Protein AF-0000000073199354 (afdb_homodimer)

Foldseek 3Di:
DCQLVVQLVCLCPVQVNDCVLSVLSSQASCVCQQLDQPPDDDPAGVCCVPVVDHDDPVLDARAQFWKWAADDPVRDDPPDDRTAIWGFRHADPVVRFTWTARPVVGDIDTDNGIDTDRVHHDDCVVPCVVVVVVVVVD/DCQLVVQLVCLCPVQVNDCVLSVLSSQASCVCQQLDPPPDDDPAGVCCVPVVDHDDPVLDARAQFWKWAADDPVRDDPPDDRTAIWGFRHADPVVRFTWTARPVVGDIDTDNGIDTDRVHHDDCVVPCVVVVVVVVVD

InterPro domains:
  IPR012337 Ribonuclease H-like superfamily [SSF53098] (1-55)
  IPR036397 Ribonuclease H superfamily [G3DSA:3.30.420.10] (1-96)
  IPR039537 Retrotransposon Ty1/copia-like [PTHR42648] (1-105)
  IPR057670 Retroviral polymerase, SH3-like domain [PF25597] (65-127)

pLDDT: mean 79.62, std 18.55, range [29.33, 97.88]

Radius of gyration: 20.0 Å; Cα contacts (8 Å, |Δi|>4): 447; chains: 2; bounding box: 46×58×52 Å

Nearest PDB structures (foldseek):
  5np2-assembly2_B  TM=5.442E-01  e=2.361E-01  Homo sapiens
  7w30-assembly2_B  TM=7.035E-01  e=9.399E-01  Homo sapiens
  1x6g-assembly1_A  TM=5.791E-01  e=7.311E-01  Homo sapiens
  2i0n-assembly1_A  TM=4.294E-01  e=2.410E+00  Dictyostelium discoideum
  5np2-assembly2_B  TM=5.441E-01  e=2.394E-01  Homo sapiens

Structure (mmCIF, N/CA/C/O backbone):
data_AF-0000000073199354-model_v1
#
loop_
_entity.id
_entity.type
_entity.pdbx_description
1 polymer 'Retrovirus-related Pol polyprotein from transposon TNT 1-94'
#
loop_
_atom_site.group_PDB
_atom_site.id
_atom_site.type_symbol
_atom_site.label_atom_id
_atom_site.label_alt_id
_atom_site.label_comp_id
_atom_site.label_asym_id
_atom_site.label_entity_id
_atom_site.label_seq_id
_atom_site.pdbx_PDB_ins_code
_atom_site.Cartn_x
_atom_site.Cartn_y
_atom_site.Cartn_z
_atom_site.occupancy
_atom_site.B_iso_or_equiv
_atom_site.auth_seq_id
_atom_site.auth_comp_id
_atom_site.auth_asym_id
_atom_site.auth_atom_id
_atom_site.pdbx_PDB_model_num
ATOM 1 N N . ASN A 1 1 ? 7.176 -9.398 16.703 1 52 1 ASN A N 1
ATOM 2 C CA . ASN A 1 1 ? 5.754 -9.508 16.391 1 52 1 ASN A CA 1
ATOM 3 C C . ASN A 1 1 ? 5.035 -8.172 16.594 1 52 1 ASN A C 1
ATOM 5 O O . ASN A 1 1 ? 4.168 -7.805 15.805 1 52 1 ASN A O 1
ATOM 9 N N . GLN A 1 2 ? 5.734 -7.367 17.469 1 69.38 2 GLN A N 1
ATOM 10 C CA . GLN A 1 2 ? 5.137 -6.137 17.984 1 69.38 2 GLN A CA 1
ATOM 11 C C . GLN A 1 2 ? 5.715 -4.914 17.281 1 69.38 2 GLN A C 1
ATOM 13 O O . GLN A 1 2 ? 5.203 -3.803 17.438 1 69.38 2 GLN A O 1
ATOM 18 N N . THR A 1 3 ? 6.488 -5.254 16.266 1 80.81 3 THR A N 1
ATOM 19 C CA . THR A 1 3 ? 7.285 -4.137 15.758 1 80.81 3 THR A CA 1
ATOM 20 C C . THR A 1 3 ? 6.434 -3.211 14.898 1 80.81 3 THR A C 1
ATOM 22 O O . THR A 1 3 ? 6.43 -1.995 15.102 1 80.81 3 THR A O 1
ATOM 25 N N . ILE A 1 4 ? 5.578 -3.793 14.078 1 84.38 4 ILE A N 1
ATOM 26 C CA . ILE A 1 4 ? 4.793 -2.963 13.172 1 84.38 4 ILE A CA 1
ATOM 27 C C . ILE A 1 4 ? 3.736 -2.193 13.961 1 84.38 4 ILE A C 1
ATOM 29 O O . ILE A 1 4 ? 3.564 -0.988 13.766 1 84.38 4 ILE A O 1
ATOM 33 N N . ILE A 1 5 ? 3.133 -2.822 14.883 1 83.38 5 ILE A N 1
ATOM 34 C CA . ILE A 1 5 ? 2.059 -2.205 15.656 1 83.38 5 ILE A CA 1
ATOM 35 C C . ILE A 1 5 ? 2.613 -1.051 16.484 1 83.38 5 ILE A C 1
ATOM 37 O O . ILE A 1 5 ? 2.008 0.02 16.562 1 83.38 5 ILE A O 1
ATOM 41 N N . ASN A 1 6 ? 3.77 -1.295 17.062 1 87.88 6 ASN A N 1
ATOM 42 C CA . ASN A 1 6 ? 4.406 -0.239 17.844 1 87.88 6 ASN A CA 1
ATOM 43 C C . ASN A 1 6 ? 4.777 0.957 16.969 1 87.88 6 ASN A C 1
ATOM 45 O O . ASN A 1 6 ? 4.598 2.105 17.375 1 87.88 6 ASN A O 1
ATOM 49 N N . MET A 1 7 ? 5.242 0.628 15.859 1 90.25 7 MET A N 1
ATOM 50 C CA . MET A 1 7 ? 5.605 1.7 14.938 1 90.25 7 MET A CA 1
ATOM 51 C C . MET A 1 7 ? 4.371 2.486 14.508 1 90.25 7 MET A C 1
ATOM 53 O O . MET A 1 7 ? 4.402 3.717 14.453 1 90.25 7 MET A O 1
ATOM 57 N N . VAL A 1 8 ? 3.359 1.744 14.25 1 92.5 8 VAL A N 1
ATOM 58 C CA . VAL A 1 8 ? 2.111 2.363 13.812 1 92.5 8 VAL A CA 1
ATOM 59 C C . VAL A 1 8 ? 1.594 3.303 14.898 1 92.5 8 VAL A C 1
ATOM 61 O O . VAL A 1 8 ? 1.237 4.449 14.617 1 92.5 8 VAL A O 1
ATOM 64 N N . ARG A 1 9 ? 1.547 2.871 16.078 1 91.5 9 ARG A N 1
ATOM 65 C CA . ARG A 1 9 ? 1.091 3.695 17.188 1 91.5 9 ARG A CA 1
ATOM 66 C C . ARG A 1 9 ? 1.958 4.941 17.344 1 91.5 9 ARG A C 1
ATOM 68 O O . ARG A 1 9 ? 1.441 6.043 17.547 1 91.5 9 ARG A O 1
ATOM 75 N N . SER A 1 10 ? 3.215 4.762 17.203 1 93.81 10 SER A N 1
ATOM 76 C CA . SER A 1 10 ? 4.16 5.859 17.359 1 93.81 10 SER A CA 1
ATOM 77 C C . SER A 1 10 ? 3.971 6.906 16.266 1 93.81 10 SER A C 1
ATOM 79 O O . SER A 1 10 ? 3.922 8.102 16.547 1 93.81 10 SER A O 1
ATOM 81 N N . VAL A 1 11 ? 3.801 6.441 15.07 1 93.5 11 VAL A N 1
ATOM 82 C CA . VAL A 1 11 ? 3.768 7.379 13.953 1 93.5 11 VAL A CA 1
ATOM 83 C C . VAL A 1 11 ? 2.443 8.141 13.961 1 93.5 11 VAL A C 1
ATOM 85 O O . VAL A 1 11 ? 2.404 9.328 13.633 1 93.5 11 VAL A O 1
ATOM 88 N N . LEU A 1 12 ? 1.362 7.43 14.328 1 93.94 12 LEU A N 1
ATOM 89 C CA . LEU A 1 12 ? 0.08 8.117 14.445 1 93.94 12 LEU A CA 1
ATOM 90 C C . LEU A 1 12 ? 0.127 9.18 15.539 1 93.94 12 LEU A C 1
ATOM 92 O O . LEU A 1 12 ? -0.38 10.289 15.367 1 93.94 12 LEU A O 1
ATOM 96 N N . GLY A 1 13 ? 0.723 8.867 16.609 1 94.44 13 GLY A N 1
ATOM 97 C CA . GLY A 1 13 ? 0.737 9.719 17.781 1 94.44 13 GLY A CA 1
ATOM 98 C C . GLY A 1 13 ? 1.655 10.914 17.641 1 94.44 13 GLY A C 1
ATOM 99 O O . GLY A 1 13 ? 1.391 11.977 18.219 1 94.44 13 GLY A O 1
ATOM 100 N N . LYS A 1 14 ? 2.711 10.805 16.922 1 94.38 14 LYS A N 1
ATOM 101 C CA . LYS A 1 14 ? 3.752 11.828 16.844 1 94.38 14 LYS A CA 1
ATOM 102 C C . LYS A 1 14 ? 3.189 13.148 16.328 1 94.38 14 LYS A C 1
ATOM 104 O O . LYS A 1 14 ? 3.529 14.219 16.844 1 94.38 14 LYS A O 1
ATOM 109 N N . LYS A 1 15 ? 2.369 13.094 15.336 1 94.81 15 LYS A N 1
ATOM 110 C CA . LYS A 1 15 ? 1.8 14.305 14.758 1 94.81 15 LYS A CA 1
ATOM 111 C C . LYS A 1 15 ? 0.291 14.367 14.977 1 94.81 15 LYS A C 1
ATOM 113 O O . LYS A 1 15 ? -0.407 15.148 14.328 1 94.81 15 LYS A O 1
ATOM 118 N N . GLY A 1 16 ? -0.178 13.461 15.828 1 94.12 16 GLY A N 1
ATOM 119 C CA . GLY A 1 16 ? -1.579 13.484 16.219 1 94.12 16 GLY A CA 1
ATOM 120 C C . GLY A 1 16 ? -2.516 13.055 15.102 1 94.12 16 GLY A C 1
ATOM 121 O O . GLY A 1 16 ? -3.652 13.523 15.023 1 94.12 16 GLY A O 1
ATOM 122 N N . VAL A 1 17 ? -2.076 12.273 14.266 1 93.62 17 VAL A N 1
ATOM 123 C CA . VAL A 1 17 ? -2.912 11.781 13.172 1 93.62 17 VAL A CA 1
ATOM 124 C C . VAL A 1 17 ? -4.016 10.891 13.727 1 93.62 17 VAL A C 1
ATOM 126 O O . VAL A 1 17 ? -3.758 10.016 14.562 1 93.62 17 VAL A O 1
ATOM 129 N N . PRO A 1 18 ? -5.227 11.094 13.234 1 90.44 18 PRO A N 1
ATOM 130 C CA . PRO A 1 18 ? -6.34 10.273 13.703 1 90.44 18 PRO A CA 1
ATOM 131 C C . PRO A 1 18 ? -6.113 8.781 13.477 1 90.44 18 PRO A C 1
ATOM 133 O O . PRO A 1 18 ? -5.523 8.391 12.461 1 90.44 18 PRO A O 1
ATOM 136 N N . LYS A 1 19 ? -6.648 7.93 14.312 1 87.56 19 LYS A N 1
ATOM 137 C CA . LYS A 1 19 ? -6.492 6.48 14.258 1 87.56 19 LYS A CA 1
ATOM 138 C C . LYS A 1 19 ? -7.129 5.906 12.992 1 87.56 19 LYS A C 1
ATOM 140 O O . LYS A 1 19 ? -6.773 4.812 12.555 1 87.56 19 LYS A O 1
ATOM 145 N N . ALA A 1 20 ? -8.023 6.648 12.445 1 84.44 20 ALA A N 1
ATOM 146 C CA . ALA A 1 20 ? -8.711 6.199 11.227 1 84.44 20 ALA A CA 1
ATOM 147 C C . ALA A 1 20 ? -7.719 6.012 10.086 1 84.44 20 ALA A C 1
ATOM 149 O O . ALA A 1 20 ? -8 5.281 9.125 1 84.44 20 ALA A O 1
ATOM 150 N N . PHE A 1 21 ? -6.559 6.582 10.234 1 90.62 21 PHE A N 1
ATOM 151 C CA . PHE A 1 21 ? -5.547 6.48 9.188 1 90.62 21 PHE A CA 1
ATOM 152 C C . PHE A 1 21 ? -4.582 5.34 9.484 1 90.62 21 PHE A C 1
ATOM 154 O O . PHE A 1 21 ? -3.453 5.332 8.984 1 90.62 21 PHE A O 1
ATOM 161 N N . TRP A 1 22 ? -5.012 4.309 10.242 1 90.06 22 TRP A N 1
ATOM 162 C CA . TRP A 1 22 ? -4.148 3.203 10.648 1 90.06 22 TRP A CA 1
ATOM 163 C C . TRP A 1 22 ? -3.664 2.418 9.43 1 90.06 22 TRP A C 1
ATOM 165 O O . TRP A 1 22 ? -2.521 1.956 9.398 1 90.06 22 TRP A O 1
ATOM 175 N N . PRO A 1 23 ? -4.535 2.252 8.445 1 90.88 23 PRO A N 1
ATOM 176 C CA . PRO A 1 23 ? -4.012 1.529 7.289 1 90.88 23 PRO A CA 1
ATOM 177 C C . PRO A 1 23 ? -2.809 2.227 6.652 1 90.88 23 PRO A C 1
ATOM 179 O O . PRO A 1 23 ? -1.83 1.57 6.289 1 90.88 23 PRO A O 1
ATOM 182 N N . GLU A 1 24 ? -2.93 3.533 6.543 1 92.31 24 GLU A N 1
ATOM 183 C CA . GLU A 1 24 ? -1.82 4.305 5.992 1 92.31 24 GLU A CA 1
ATOM 184 C C . GLU A 1 24 ? -0.578 4.191 6.871 1 92.31 24 GLU A C 1
ATOM 186 O O . GLU A 1 24 ? 0.54 4.078 6.363 1 92.31 24 GLU A O 1
ATOM 191 N N . ALA A 1 25 ? -0.785 4.25 8.109 1 94 25 ALA A N 1
ATOM 192 C CA . ALA A 1 25 ? 0.328 4.145 9.055 1 94 25 ALA A CA 1
ATOM 193 C C . ALA A 1 25 ? 1.014 2.787 8.938 1 94 25 ALA A C 1
ATOM 195 O O . ALA A 1 25 ? 2.24 2.693 9.023 1 94 25 ALA A O 1
ATOM 196 N N . VAL A 1 26 ? 0.236 1.724 8.758 1 92.38 26 VAL A N 1
ATOM 197 C CA . VAL A 1 26 ? 0.81 0.394 8.578 1 92.38 26 VAL A CA 1
ATOM 198 C C . VAL A 1 26 ? 1.648 0.361 7.301 1 92.38 26 VAL A C 1
ATOM 200 O O . VAL A 1 26 ? 2.785 -0.117 7.309 1 92.38 26 VAL A O 1
ATOM 203 N N . MET A 1 27 ? 1.077 0.865 6.227 1 92.62 27 MET A N 1
ATOM 204 C CA . MET A 1 27 ? 1.797 0.87 4.957 1 92.62 27 MET A CA 1
ATOM 205 C C . MET A 1 27 ? 3.105 1.645 5.074 1 92.62 27 MET A C 1
ATOM 207 O O . MET A 1 27 ? 4.125 1.242 4.508 1 92.62 27 MET A O 1
ATOM 211 N N . TRP A 1 28 ? 3.004 2.734 5.773 1 92.62 28 TRP A N 1
ATOM 212 C CA . TRP A 1 28 ? 4.211 3.523 6.012 1 92.62 28 TRP A CA 1
ATOM 213 C C . TRP A 1 28 ? 5.238 2.723 6.805 1 92.62 28 TRP A C 1
ATOM 215 O O . TRP A 1 28 ? 6.422 2.705 6.461 1 92.62 28 TRP A O 1
ATOM 225 N N . ALA A 1 29 ? 4.793 2.125 7.867 1 91.38 29 ALA A N 1
ATOM 226 C CA . ALA A 1 29 ? 5.68 1.305 8.688 1 91.38 29 ALA A CA 1
ATOM 227 C C . ALA A 1 29 ? 6.344 0.214 7.855 1 91.38 29 ALA A C 1
ATOM 229 O O . ALA A 1 29 ? 7.547 -0.022 7.977 1 91.38 29 ALA A O 1
ATOM 230 N N . VAL A 1 30 ? 5.582 -0.452 7.031 1 89.44 30 VAL A N 1
ATOM 231 C CA . VAL A 1 30 ? 6.098 -1.508 6.164 1 89.44 30 VAL A CA 1
ATOM 232 C C . VAL A 1 30 ? 7.137 -0.932 5.207 1 89.44 30 VAL A C 1
ATOM 234 O O . VAL A 1 30 ? 8.188 -1.539 4.984 1 89.44 30 VAL A O 1
ATOM 237 N N . HIS A 1 31 ? 6.805 0.205 4.625 1 88 31 HIS A N 1
ATOM 238 C CA . HIS A 1 31 ? 7.715 0.895 3.717 1 88 31 HIS A CA 1
ATOM 239 C C . HIS A 1 31 ? 9.055 1.17 4.383 1 88 31 HIS A C 1
ATOM 241 O O . HIS A 1 31 ? 10.109 0.906 3.797 1 88 31 HIS A O 1
ATOM 247 N N . VAL A 1 32 ? 9.039 1.661 5.559 1 87 32 VAL A N 1
ATOM 248 C CA . VAL A 1 32 ? 10.242 2.004 6.305 1 87 32 VAL A CA 1
ATOM 249 C C . VAL A 1 32 ? 11.008 0.733 6.66 1 87 32 VAL A C 1
ATOM 251 O O . VAL A 1 32 ? 12.227 0.66 6.465 1 87 32 VAL A O 1
ATOM 254 N N . LEU A 1 33 ? 10.312 -0.243 7.125 1 84.81 33 LEU A N 1
ATOM 255 C CA . LEU A 1 33 ? 10.945 -1.481 7.562 1 84.81 33 LEU A CA 1
ATOM 256 C C . LEU A 1 33 ? 11.547 -2.232 6.383 1 84.81 33 LEU A C 1
ATOM 258 O O . LEU A 1 33 ? 12.602 -2.863 6.512 1 84.81 33 LEU A O 1
ATOM 262 N N . ASN A 1 34 ? 10.805 -2.244 5.289 1 83.31 34 ASN A N 1
ATOM 263 C CA . ASN A 1 34 ? 11.266 -2.951 4.098 1 83.31 34 ASN A CA 1
ATOM 264 C C . ASN A 1 34 ? 12.523 -2.314 3.518 1 83.31 34 ASN A C 1
ATOM 266 O O . ASN A 1 34 ? 13.25 -2.947 2.744 1 83.31 34 ASN A O 1
ATOM 270 N N . LYS A 1 35 ? 12.789 -1.114 3.869 1 80.75 35 LYS A N 1
ATOM 271 C CA . LYS A 1 35 ? 13.961 -0.397 3.375 1 80.75 35 LYS A CA 1
ATOM 272 C C . LYS A 1 35 ? 15.016 -0.25 4.465 1 80.75 35 LYS A C 1
ATOM 274 O O . LYS A 1 35 ? 16.062 0.346 4.238 1 80.75 35 LYS A O 1
ATOM 279 N N . SER A 1 36 ? 14.719 -0.673 5.555 1 75.38 36 SER A N 1
ATOM 280 C CA . SER A 1 36 ? 15.656 -0.581 6.672 1 75.38 36 SER A CA 1
ATOM 281 C C . SER A 1 36 ? 16.547 -1.812 6.746 1 75.38 36 SER A C 1
ATOM 283 O O . SER A 1 36 ? 16.078 -2.941 6.617 1 75.38 36 SER A O 1
ATOM 285 N N . PRO A 1 37 ? 17.844 -1.646 6.719 1 63.91 37 PRO A N 1
ATOM 286 C CA . PRO A 1 37 ? 18.797 -2.752 6.805 1 63.91 37 PRO A CA 1
ATOM 287 C C . PRO A 1 37 ? 18.594 -3.609 8.055 1 63.91 37 PRO A C 1
ATOM 289 O O . PRO A 1 37 ? 19.031 -4.762 8.094 1 63.91 37 PRO A O 1
ATOM 292 N N . THR A 1 38 ? 18.141 -3.07 9.109 1 55.69 38 THR A N 1
ATOM 293 C CA . THR A 1 38 ? 18.188 -3.701 10.422 1 55.69 38 THR A CA 1
ATOM 294 C C . THR A 1 38 ? 17.438 -5.031 10.414 1 55.69 38 THR A C 1
ATOM 296 O O . THR A 1 38 ? 17.703 -5.906 11.234 1 55.69 38 THR A O 1
ATOM 299 N N . LEU A 1 39 ? 16.234 -5.098 9.789 1 48.75 39 LEU A N 1
ATOM 300 C CA . LEU A 1 39 ? 15.578 -6.379 10.016 1 48.75 39 LEU A CA 1
ATOM 301 C C . LEU A 1 39 ? 16.422 -7.531 9.484 1 48.75 39 LEU A C 1
ATOM 303 O O . LEU A 1 39 ? 16.266 -8.672 9.914 1 48.75 39 LEU A O 1
ATOM 307 N N . ALA A 1 40 ? 16.359 -7.664 8.141 1 39.56 40 ALA A N 1
ATOM 308 C CA . ALA A 1 40 ? 17.047 -8.859 7.656 1 39.56 40 ALA A CA 1
ATOM 309 C C . ALA A 1 40 ? 18.5 -8.898 8.133 1 39.56 40 ALA A C 1
ATOM 311 O O . ALA A 1 40 ? 19.031 -7.887 8.578 1 39.56 40 ALA A O 1
ATOM 312 N N . VAL A 1 41 ? 19.328 -9.891 7.289 1 42.25 41 VAL A N 1
ATOM 313 C CA . VAL A 1 41 ? 20.703 -10.383 7.23 1 42.25 41 VAL A CA 1
ATOM 314 C C . VAL A 1 41 ? 21.672 -9.203 7.191 1 42.25 41 VAL A C 1
ATOM 316 O O . VAL A 1 41 ? 21.266 -8.062 6.949 1 42.25 41 VAL A O 1
ATOM 319 N N . LYS A 1 42 ? 22.906 -9.672 6.602 1 44.75 42 LYS A N 1
ATOM 320 C CA . LYS A 1 42 ? 24.094 -8.898 6.266 1 44.75 42 LYS A CA 1
ATOM 321 C C . LYS A 1 42 ? 23.75 -7.695 5.395 1 44.75 42 LYS A C 1
ATOM 323 O O . LYS A 1 42 ? 23.406 -7.848 4.223 1 44.75 42 LYS A O 1
ATOM 328 N N . ASP A 1 43 ? 23.859 -6.461 5.766 1 53.88 43 ASP A N 1
ATOM 329 C CA . ASP A 1 43 ? 24.016 -5.145 5.145 1 53.88 43 ASP A CA 1
ATOM 330 C C . ASP A 1 43 ? 23.031 -4.977 3.98 1 53.88 43 ASP A C 1
ATOM 332 O O . ASP A 1 43 ? 23.297 -4.203 3.057 1 53.88 43 ASP A O 1
ATOM 336 N N . ILE A 1 44 ? 21.969 -5.902 3.811 1 57.94 44 ILE A N 1
ATOM 337 C CA . ILE A 1 44 ? 21.078 -5.746 2.67 1 57.94 44 ILE A CA 1
ATOM 338 C C . ILE A 1 44 ? 19.625 -5.664 3.158 1 57.94 44 ILE A C 1
ATOM 340 O O . ILE A 1 44 ? 19.219 -6.441 4.02 1 57.94 44 ILE A O 1
ATOM 344 N N . THR A 1 45 ? 18.875 -4.781 2.762 1 61.19 45 THR A N 1
ATOM 345 C CA . THR A 1 45 ? 17.453 -4.641 3.092 1 61.19 45 THR A CA 1
ATOM 346 C C . THR A 1 45 ? 16.641 -5.75 2.439 1 61.19 45 THR A C 1
ATOM 348 O O . THR A 1 45 ? 17.031 -6.305 1.415 1 61.19 45 THR A O 1
ATOM 351 N N . PRO A 1 46 ? 15.461 -6.121 2.988 1 64.75 46 PRO A N 1
ATOM 352 C CA . PRO A 1 46 ? 14.594 -7.109 2.342 1 64.75 46 PRO A CA 1
ATOM 353 C C . PRO A 1 46 ? 14.305 -6.77 0.882 1 64.75 46 PRO A C 1
ATOM 355 O O . PRO A 1 46 ? 14.344 -7.652 0.02 1 64.75 46 PRO A O 1
ATOM 358 N N . GLU A 1 47 ? 14.047 -5.484 0.642 1 64.06 47 GLU A N 1
ATOM 359 C CA . GLU A 1 47 ? 13.789 -5.051 -0.729 1 64.06 47 GLU A CA 1
ATOM 360 C C . GLU A 1 47 ? 14.992 -5.324 -1.626 1 64.06 47 GLU A C 1
ATOM 362 O O . GLU A 1 47 ? 14.836 -5.812 -2.748 1 64.06 47 GLU A O 1
ATOM 367 N N . GLU A 1 48 ? 16.078 -4.93 -1.027 1 61.56 48 GLU A N 1
ATOM 368 C CA . GLU A 1 48 ? 17.297 -5.148 -1.804 1 61.56 48 GLU A CA 1
ATOM 369 C C . GLU A 1 48 ? 17.531 -6.633 -2.051 1 61.56 48 GLU A C 1
ATOM 371 O O . GLU A 1 48 ? 18.047 -7.02 -3.105 1 61.56 48 GLU A O 1
ATOM 376 N N . ALA A 1 49 ? 17.156 -7.355 -1.146 1 60.47 49 ALA A N 1
ATOM 377 C CA . ALA A 1 49 ? 17.375 -8.797 -1.244 1 60.47 49 ALA A CA 1
ATOM 378 C C . ALA A 1 49 ? 16.672 -9.375 -2.469 1 60.47 49 ALA A C 1
ATOM 380 O O . ALA A 1 49 ? 17.188 -10.273 -3.129 1 60.47 49 ALA A O 1
ATOM 381 N N . TRP A 1 50 ? 15.578 -8.625 -2.855 1 59 50 TRP A N 1
ATOM 382 C CA . TRP A 1 50 ? 14.867 -9.227 -3.977 1 59 50 TRP A CA 1
ATOM 383 C C . TRP A 1 50 ? 14.938 -8.336 -5.211 1 59 50 TRP A C 1
ATOM 385 O O . TRP A 1 50 ? 14.898 -8.828 -6.344 1 59 50 TRP A O 1
ATOM 395 N N . SER A 1 51 ? 14.992 -7.094 -4.898 1 61.12 51 SER A N 1
ATOM 396 C CA . SER A 1 51 ? 14.938 -6.203 -6.055 1 61.12 51 SER A CA 1
ATOM 397 C C . SER A 1 51 ? 16.344 -5.781 -6.492 1 61.12 51 SER A C 1
ATOM 399 O O . SER A 1 51 ? 16.547 -5.387 -7.641 1 61.12 51 SER A O 1
ATOM 401 N N . GLY A 1 52 ? 17.344 -5.84 -5.551 1 56.75 52 GLY A N 1
ATOM 402 C CA . GLY A 1 52 ? 18.703 -5.367 -5.812 1 56.75 52 GLY A CA 1
ATOM 403 C C . GLY A 1 52 ? 18.828 -3.859 -5.719 1 56.75 52 GLY A C 1
ATOM 404 O O . GLY A 1 52 ? 19.906 -3.309 -5.988 1 56.75 52 GLY A O 1
ATOM 405 N N . ILE A 1 53 ? 17.766 -3.078 -5.512 1 58.94 53 ILE A N 1
ATOM 406 C CA . ILE A 1 53 ? 17.828 -1.62 -5.535 1 58.94 53 ILE A CA 1
ATOM 407 C C . ILE A 1 53 ? 17.984 -1.088 -4.113 1 58.94 53 ILE A C 1
ATOM 409 O O . ILE A 1 53 ? 17.219 -1.478 -3.215 1 58.94 53 ILE A O 1
ATOM 413 N N . LYS A 1 54 ? 19.062 -0.223 -3.934 1 61.03 54 LYS A N 1
ATOM 414 C CA . LYS A 1 54 ? 19.297 0.437 -2.65 1 61.03 54 LYS A CA 1
ATOM 415 C C . LYS A 1 54 ? 18.328 1.605 -2.461 1 61.03 54 LYS A C 1
ATOM 417 O O . LYS A 1 54 ? 18.203 2.461 -3.34 1 61.03 54 LYS A O 1
ATOM 422 N N . PRO A 1 55 ? 17.641 1.526 -1.341 1 62.38 55 PRO A N 1
ATOM 423 C CA . PRO A 1 55 ? 16.656 2.592 -1.118 1 62.38 55 PRO A CA 1
ATOM 424 C C . PRO A 1 55 ? 17.297 3.926 -0.758 1 62.38 55 PRO A C 1
ATOM 426 O O . PRO A 1 55 ? 18.406 3.949 -0.202 1 62.38 55 PRO A O 1
ATOM 429 N N . SER A 1 56 ? 16.891 5.043 -1.401 1 63.44 56 SER A N 1
ATOM 430 C CA . SER A 1 56 ? 17.359 6.375 -1.046 1 63.44 56 SER A CA 1
ATOM 431 C C . SER A 1 56 ? 16.734 6.859 0.26 1 63.44 56 SER A C 1
ATOM 433 O O . SER A 1 56 ? 15.531 6.754 0.453 1 63.44 56 SER A O 1
ATOM 435 N N . ILE A 1 57 ? 17.547 7.145 1.282 1 63.12 57 ILE A N 1
ATOM 436 C CA . ILE A 1 57 ? 17.172 7.586 2.621 1 63.12 57 ILE A CA 1
ATOM 437 C C . ILE A 1 57 ? 16.422 8.914 2.537 1 63.12 57 ILE A C 1
ATOM 439 O O . ILE A 1 57 ? 15.516 9.18 3.326 1 63.12 57 ILE A O 1
ATOM 443 N N . SER A 1 58 ? 16.812 9.867 1.578 1 62.91 58 SER A N 1
ATOM 444 C CA . SER A 1 58 ? 16.25 11.211 1.521 1 62.91 58 SER A CA 1
ATOM 445 C C . SER A 1 58 ? 14.734 11.172 1.307 1 62.91 58 SER A C 1
ATOM 447 O O . SER A 1 58 ? 14.047 12.164 1.561 1 62.91 58 SER A O 1
ATOM 449 N N . TYR A 1 59 ? 14.258 10.016 1.104 1 70.62 59 TYR A N 1
ATOM 450 C CA . TYR A 1 59 ? 12.852 9.828 0.759 1 70.62 59 TYR A CA 1
ATOM 451 C C . TYR A 1 59 ? 12 9.68 2.012 1 70.62 59 TYR A C 1
ATOM 453 O O . TYR A 1 59 ? 10.789 9.922 1.98 1 70.62 59 TYR A O 1
ATOM 461 N N . PHE A 1 60 ? 12.648 9.625 3.201 1 83.75 60 PHE A N 1
ATOM 462 C CA . PHE A 1 60 ? 11.844 9.359 4.391 1 83.75 60 PHE A CA 1
ATOM 463 C C . PHE A 1 60 ? 11.5 10.656 5.109 1 83.75 60 PHE A C 1
ATOM 465 O O . PHE A 1 60 ? 12.391 11.453 5.426 1 83.75 60 PHE A O 1
ATOM 472 N N . LYS A 1 61 ? 10.359 11.062 5.152 1 92.38 61 LYS A N 1
ATOM 473 C CA . LYS A 1 61 ? 9.797 12.195 5.875 1 92.38 61 LYS A CA 1
ATOM 474 C C . LYS A 1 61 ? 8.977 11.727 7.074 1 92.38 61 LYS A C 1
ATOM 476 O O . LYS A 1 61 ? 8.758 10.531 7.258 1 92.38 61 LYS A O 1
ATOM 481 N N . ILE A 1 62 ? 8.617 12.648 7.934 1 93.94 62 ILE A N 1
ATOM 482 C CA . ILE A 1 62 ? 7.871 12.297 9.133 1 93.94 62 ILE A CA 1
ATOM 483 C C . ILE A 1 62 ? 6.398 12.094 8.781 1 93.94 62 ILE A C 1
ATOM 485 O O . ILE A 1 62 ? 5.742 13.016 8.281 1 93.94 62 ILE A O 1
ATOM 489 N N . PHE A 1 63 ? 5.969 10.938 8.992 1 95.81 63 PHE A N 1
ATOM 490 C CA . PHE A 1 63 ? 4.555 10.641 8.797 1 95.81 63 PHE A CA 1
ATOM 491 C C . PHE A 1 63 ? 3.682 11.633 9.555 1 95.81 63 PHE A C 1
ATOM 493 O O . PHE A 1 63 ? 3.934 11.914 10.727 1 95.81 63 PHE A O 1
ATOM 500 N N . GLY A 1 64 ? 2.684 12.219 8.875 1 97.19 64 GLY A N 1
ATOM 501 C CA . GLY A 1 64 ? 1.76 13.133 9.523 1 97.19 64 GLY A CA 1
ATOM 502 C C . GLY A 1 64 ? 2.209 14.578 9.453 1 97.19 64 GLY A C 1
ATOM 503 O O . GLY A 1 64 ? 1.478 15.484 9.859 1 97.19 64 GLY A O 1
ATOM 504 N N . CYS A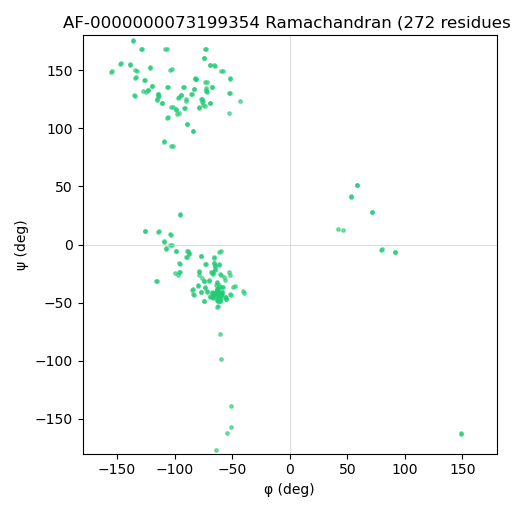 1 65 ? 3.43 14.875 8.938 1 97.56 65 CYS A N 1
ATOM 505 C CA . CYS A 1 65 ? 3.898 16.25 8.836 1 97.56 65 CYS A CA 1
ATOM 506 C C . CYS A 1 65 ? 3.174 16.984 7.715 1 97.56 65 CYS A C 1
ATOM 508 O O . CYS A 1 65 ? 2.479 16.375 6.906 1 97.56 65 CYS A O 1
ATOM 510 N N . ILE A 1 66 ? 3.35 18.266 7.711 1 97.88 66 ILE A N 1
ATOM 511 C CA . ILE A 1 66 ? 2.693 19.094 6.715 1 97.88 66 ILE A CA 1
ATOM 512 C C . ILE A 1 66 ? 3.498 19.094 5.418 1 97.88 66 ILE A C 1
ATOM 514 O O . ILE A 1 66 ? 4.73 19.141 5.441 1 97.88 66 ILE A O 1
ATOM 518 N N . GLY A 1 67 ? 2.84 18.922 4.41 1 97.5 67 GLY A N 1
ATOM 519 C CA . GLY A 1 67 ? 3.404 19.062 3.076 1 97.5 67 GLY A CA 1
ATOM 520 C C . GLY A 1 67 ? 2.627 20.031 2.197 1 97.5 67 GLY A C 1
ATOM 521 O O . GLY A 1 67 ? 1.396 20.062 2.25 1 97.5 67 GLY A O 1
ATOM 522 N N . TYR A 1 68 ? 3.359 20.781 1.426 1 97.31 68 TYR A N 1
ATOM 523 C CA . TYR A 1 68 ? 2.762 21.672 0.444 1 97.31 68 TYR A CA 1
ATOM 524 C C . TYR A 1 68 ? 2.926 21.125 -0.968 1 97.31 68 TYR A C 1
ATOM 526 O O . TYR A 1 68 ? 4.039 21.078 -1.498 1 97.31 68 TYR A O 1
ATOM 534 N N . VAL A 1 69 ? 1.8 20.719 -1.47 1 96.06 69 VAL A N 1
ATOM 535 C CA . VAL A 1 69 ? 1.812 20.125 -2.805 1 96.06 69 VAL A CA 1
ATOM 536 C C . VAL A 1 69 ? 1.704 21.234 -3.857 1 96.06 69 VAL A C 1
ATOM 538 O O . VAL A 1 69 ? 0.798 22.062 -3.801 1 96.06 69 VAL A O 1
ATOM 541 N N . TYR A 1 70 ? 2.633 21.125 -4.766 1 93.75 70 TYR A N 1
ATOM 542 C CA . TYR A 1 70 ? 2.611 22.109 -5.836 1 93.75 70 TYR A CA 1
ATOM 543 C C . TYR A 1 70 ? 1.45 21.859 -6.789 1 93.75 70 TYR A C 1
ATOM 545 O O . TYR A 1 70 ? 1.217 20.719 -7.207 1 93.75 70 TYR A O 1
ATOM 553 N N . VAL A 1 71 ? 0.722 22.891 -7.086 1 86.75 71 VAL A N 1
ATOM 554 C CA . VAL A 1 71 ? -0.368 22.812 -8.055 1 86.75 71 VAL A CA 1
ATOM 555 C C . VAL A 1 71 ? 0.086 23.391 -9.391 1 86.75 71 VAL A C 1
ATOM 557 O O . VAL A 1 71 ? 0.437 24.578 -9.477 1 86.75 71 VAL A O 1
ATOM 560 N N . TYR A 1 72 ? 0.06 22.531 -10.344 1 82.94 72 TYR A N 1
ATOM 561 C CA . TYR A 1 72 ? 0.533 22.953 -11.656 1 82.94 72 TYR A CA 1
ATOM 562 C C . TYR A 1 72 ? -0.371 24.047 -12.227 1 82.94 72 TYR A C 1
ATOM 564 O O . TYR A 1 72 ? -1.574 24.062 -11.961 1 82.94 72 TYR A O 1
ATOM 572 N N . ASN A 1 73 ? 0.209 24.844 -13.062 1 77.12 73 ASN A N 1
ATOM 573 C CA . ASN A 1 73 ? -0.45 26 -13.648 1 77.12 73 ASN A CA 1
ATOM 574 C C . ASN A 1 73 ? -1.711 25.609 -14.414 1 77.12 73 ASN A C 1
ATOM 576 O O . ASN A 1 73 ? -2.715 26.328 -14.375 1 77.12 73 ASN A O 1
ATOM 580 N N . GLN A 1 74 ? -1.637 24.531 -15.016 1 76.56 74 GLN A N 1
ATOM 581 C CA . GLN A 1 74 ? -2.773 24.094 -15.812 1 76.56 74 GLN A CA 1
ATOM 582 C C . GLN A 1 74 ? -3.986 23.797 -14.938 1 76.56 74 GLN A C 1
ATOM 584 O O . GLN A 1 74 ? -5.121 23.812 -15.414 1 76.56 74 GLN A O 1
ATOM 589 N N . GLN A 1 75 ? -3.67 23.688 -13.734 1 72.38 75 GLN A N 1
ATOM 590 C CA . GLN A 1 75 ? -4.75 23.328 -12.82 1 72.38 75 GLN A CA 1
ATOM 591 C C . GLN A 1 75 ? -5.129 24.5 -11.922 1 72.38 75 GLN A C 1
ATOM 593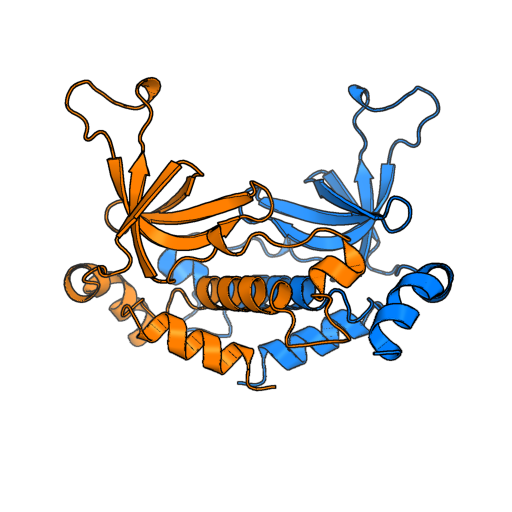 O O . GLN A 1 75 ? -5.945 24.359 -11.008 1 72.38 75 GLN A O 1
ATOM 598 N N . ARG A 1 76 ? -4.406 25.594 -12.227 1 72.12 76 ARG A N 1
ATOM 599 C CA . ARG A 1 76 ? -4.633 26.703 -11.312 1 72.12 76 ARG A CA 1
ATOM 600 C C . ARG A 1 76 ? -5.102 27.953 -12.062 1 72.12 76 ARG A C 1
ATOM 602 O O . ARG A 1 76 ? -4.676 28.203 -13.188 1 72.12 76 ARG A O 1
ATOM 609 N N . SER A 1 77 ? -6.109 28.422 -11.43 1 76 77 SER A N 1
ATOM 610 C CA . SER A 1 77 ? -6.434 29.781 -11.859 1 76 77 SER A CA 1
ATOM 611 C C . SER A 1 77 ? -5.434 30.781 -11.312 1 76 77 SER A C 1
ATOM 613 O O . SER A 1 77 ? -4.645 30.469 -10.422 1 76 77 SER A O 1
ATOM 615 N N . LYS A 1 78 ? -5.402 31.938 -11.945 1 77.06 78 LYS A N 1
ATOM 616 C CA . LYS A 1 78 ? -4.453 33 -11.578 1 77.06 78 LYS A CA 1
ATOM 617 C C . LYS A 1 78 ? -4.527 33.281 -10.078 1 77.06 78 LYS A C 1
ATOM 619 O O . LYS A 1 78 ? -3.514 33.625 -9.461 1 77.06 78 LYS A O 1
ATOM 624 N N . LEU A 1 79 ? -5.617 33.031 -9.469 1 77.56 79 LEU A N 1
ATOM 625 C CA . LEU A 1 79 ? -5.812 33.438 -8.078 1 77.56 79 LEU A CA 1
ATOM 626 C C . LEU A 1 79 ? -5.652 32.25 -7.137 1 77.56 79 LEU A C 1
ATOM 628 O O . LEU A 1 79 ? -5.641 32.406 -5.914 1 77.56 79 LEU A O 1
ATOM 632 N N . ASP A 1 80 ? -5.375 31.109 -7.762 1 78.25 80 ASP A N 1
ATOM 633 C CA . ASP A 1 80 ? -5.285 29.938 -6.91 1 78.25 80 ASP A CA 1
ATOM 634 C C . ASP A 1 80 ? -3.916 29.844 -6.242 1 78.25 80 ASP A C 1
ATOM 636 O O . ASP A 1 80 ? -2.924 30.344 -6.773 1 78.25 80 ASP A O 1
ATOM 640 N N . ASP A 1 81 ? -3.977 29.422 -5.051 1 82.69 81 ASP A N 1
ATOM 641 C CA . ASP A 1 81 ? -2.709 29.125 -4.387 1 82.69 81 ASP A CA 1
ATOM 642 C C . ASP A 1 81 ? -1.839 28.203 -5.242 1 82.69 81 ASP A C 1
ATOM 644 O O . ASP A 1 81 ? -2.352 27.328 -5.941 1 82.69 81 ASP A O 1
ATOM 648 N N . LYS A 1 82 ? -0.603 28.469 -5.195 1 89.69 82 LYS A N 1
ATOM 649 C CA . LYS A 1 82 ? 0.357 27.688 -5.973 1 89.69 82 LYS A CA 1
ATOM 650 C C . LYS A 1 82 ? 0.618 26.344 -5.32 1 89.69 82 LYS A C 1
ATOM 652 O O . LYS A 1 82 ? 1.231 25.453 -5.93 1 89.69 82 LYS A O 1
ATOM 657 N N . SER A 1 83 ? 0.093 26.219 -4.047 1 93.38 83 SER A N 1
ATOM 658 C CA . SER A 1 83 ? 0.286 24.953 -3.359 1 93.38 83 SER A CA 1
ATOM 659 C C . SER A 1 83 ? -0.895 24.625 -2.449 1 93.38 83 SER A C 1
ATOM 661 O O . SER A 1 83 ? -1.659 25.516 -2.076 1 93.38 83 SER A O 1
ATOM 663 N N . THR A 1 84 ? -1.045 23.422 -2.209 1 93.5 84 THR A N 1
ATOM 664 C CA . THR A 1 84 ? -2.08 22.938 -1.298 1 93.5 84 THR A CA 1
ATOM 665 C C . THR A 1 84 ? -1.459 22.328 -0.049 1 93.5 84 THR A C 1
ATOM 667 O O . THR A 1 84 ? -0.552 21.5 -0.147 1 93.5 84 THR A O 1
ATOM 670 N N . LYS A 1 85 ? -1.942 22.812 1.103 1 95.81 85 LYS A N 1
ATOM 671 C CA . LYS A 1 85 ? -1.471 22.266 2.371 1 95.81 85 LYS A CA 1
ATOM 672 C C . LYS A 1 85 ? -2.098 20.906 2.65 1 95.81 85 LYS A C 1
ATOM 674 O O . LYS A 1 85 ? -3.322 20.766 2.652 1 95.81 85 LYS A O 1
ATOM 679 N N . CYS A 1 86 ? -1.248 19.969 2.818 1 97.12 86 CYS A N 1
ATOM 680 C CA . CYS A 1 86 ? -1.688 18.594 3.027 1 97.12 86 CYS A CA 1
ATOM 681 C C . CYS A 1 86 ? -0.899 17.938 4.152 1 97.12 86 CYS A C 1
ATOM 683 O O . CYS A 1 86 ? -0.048 18.578 4.773 1 97.12 86 CYS A O 1
ATOM 685 N N . VAL A 1 87 ? -1.308 16.703 4.469 1 97.38 87 VAL A N 1
ATOM 686 C CA . VAL A 1 87 ? -0.635 15.883 5.477 1 97.38 87 VAL A CA 1
ATOM 687 C C . VAL A 1 87 ? -0.008 14.664 4.812 1 97.38 87 VAL A C 1
ATOM 689 O O . VAL A 1 87 ? -0.655 13.984 4.012 1 97.38 87 VAL A O 1
ATOM 692 N N . LEU A 1 88 ? 1.274 14.43 5.09 1 97.19 88 LEU A N 1
ATOM 693 C CA . LEU A 1 88 ? 1.942 13.25 4.555 1 97.19 88 LEU A CA 1
ATOM 694 C C . LEU A 1 88 ? 1.406 11.977 5.203 1 97.19 88 LEU A C 1
ATOM 696 O O . LEU A 1 88 ? 1.474 11.82 6.426 1 97.19 88 LEU A O 1
ATOM 700 N N . LEU A 1 89 ? 0.873 11.047 4.375 1 95.75 89 LEU A N 1
ATOM 701 C CA . LEU A 1 89 ? 0.317 9.812 4.918 1 95.75 89 LEU A CA 1
ATOM 702 C C . LEU A 1 89 ? 0.952 8.594 4.254 1 95.75 89 LEU A C 1
ATOM 704 O O . LEU A 1 89 ? 0.44 7.48 4.375 1 95.75 89 LEU A O 1
ATOM 708 N N . GLY A 1 90 ? 2.008 8.812 3.521 1 94.44 90 GLY A N 1
ATOM 709 C CA . GLY A 1 90 ? 2.684 7.641 2.984 1 94.44 90 GLY A CA 1
ATOM 710 C C . GLY A 1 90 ? 3.348 7.898 1.646 1 94.44 90 GLY A C 1
ATOM 711 O O . GLY A 1 90 ? 3.713 9.031 1.335 1 94.44 90 GLY A O 1
ATOM 712 N N . VAL A 1 91 ? 3.648 6.73 0.97 1 91 91 VAL A N 1
ATOM 713 C CA . VAL A 1 91 ? 4.293 6.746 -0.339 1 91 91 VAL A CA 1
ATOM 714 C C . VAL A 1 91 ? 3.572 5.785 -1.281 1 91 91 VAL A C 1
ATOM 716 O O . VAL A 1 91 ? 2.959 4.812 -0.836 1 91 91 VAL A O 1
ATOM 719 N N . SER A 1 92 ? 3.51 6.191 -2.486 1 88.38 92 SER A N 1
ATOM 720 C CA . SER A 1 92 ? 3.029 5.301 -3.537 1 88.38 92 SER A CA 1
ATOM 721 C C . SER A 1 92 ? 4.18 4.543 -4.191 1 88.38 92 SER A C 1
ATOM 723 O O . SER A 1 92 ? 5.078 5.152 -4.773 1 88.38 92 SER A O 1
ATOM 725 N N . GLU A 1 93 ? 4.133 3.242 -4.059 1 78.75 93 GLU A N 1
ATOM 726 C CA . GLU A 1 93 ? 5.184 2.434 -4.668 1 78.75 93 GLU A CA 1
ATOM 727 C C . GLU A 1 93 ? 5.074 2.438 -6.188 1 78.75 93 GLU A C 1
ATOM 729 O O . GLU A 1 93 ? 6.086 2.383 -6.891 1 78.75 93 GLU A O 1
ATOM 734 N N . GLU A 1 94 ? 3.893 2.551 -6.652 1 81.69 94 GLU A N 1
ATOM 735 C CA . GLU A 1 94 ? 3.645 2.51 -8.094 1 81.69 94 GLU A CA 1
ATOM 736 C C . GLU A 1 94 ? 4.191 3.758 -8.781 1 81.69 94 GLU A C 1
ATOM 738 O O . GLU A 1 94 ? 4.914 3.656 -9.773 1 81.69 94 GLU A O 1
ATOM 743 N N . SER A 1 95 ? 3.938 4.891 -8.172 1 85.12 95 SER A N 1
ATOM 744 C CA . SER A 1 95 ? 4.32 6.152 -8.797 1 85.12 95 SER A CA 1
ATOM 745 C C . SER A 1 95 ? 5.641 6.672 -8.227 1 85.12 95 SER A C 1
ATOM 747 O O . SER A 1 95 ? 6.18 7.668 -8.711 1 85.12 95 SER A O 1
ATOM 749 N N . LYS A 1 96 ? 6.129 5.973 -7.215 1 85.19 96 LYS A N 1
ATOM 750 C CA . LYS A 1 96 ? 7.316 6.453 -6.512 1 85.19 96 LYS A CA 1
ATOM 751 C C . LYS A 1 96 ? 7.137 7.891 -6.039 1 85.19 96 LYS A C 1
ATOM 753 O O . LYS A 1 96 ? 8 8.742 -6.27 1 85.19 96 LYS A O 1
ATOM 758 N N . ALA A 1 97 ? 5.961 8.195 -5.523 1 92.31 97 ALA A N 1
ATOM 759 C CA . ALA A 1 97 ? 5.574 9.531 -5.094 1 92.31 97 ALA A CA 1
ATOM 760 C C . ALA A 1 97 ? 5.004 9.516 -3.678 1 92.31 97 ALA A C 1
ATOM 762 O O . ALA A 1 97 ? 4.77 8.438 -3.113 1 92.31 97 ALA A O 1
ATOM 763 N N . TYR A 1 98 ? 4.855 10.719 -3.123 1 94.5 98 TYR A N 1
ATOM 764 C CA . TYR A 1 98 ? 4.301 10.828 -1.779 1 94.5 98 TYR A CA 1
ATOM 765 C C . TYR A 1 98 ? 2.779 10.773 -1.812 1 94.5 98 TYR A C 1
ATOM 767 O O . TYR A 1 98 ? 2.15 11.289 -2.738 1 94.5 98 TYR A O 1
ATOM 775 N N . LYS A 1 99 ? 2.23 10.133 -0.817 1 95 99 LYS A N 1
ATOM 776 C CA . LYS A 1 99 ? 0.791 10.117 -0.576 1 95 99 LYS A CA 1
ATOM 777 C C . LYS A 1 99 ? 0.401 11.125 0.502 1 95 99 LYS A C 1
ATOM 779 O O . LYS A 1 99 ? 0.818 11 1.655 1 95 99 LYS A O 1
ATOM 784 N N . LEU A 1 100 ? -0.376 12.086 0.061 1 96.12 100 LEU A N 1
ATOM 785 C CA . LEU A 1 100 ? -0.768 13.156 0.965 1 96.12 100 LEU A CA 1
ATOM 786 C C . LEU A 1 100 ? -2.285 13.234 1.099 1 96.12 100 LEU A C 1
ATOM 788 O O . LEU A 1 100 ? -3.014 12.828 0.189 1 96.12 100 LEU A O 1
ATOM 792 N N . TYR A 1 101 ? -2.73 13.719 2.227 1 95 101 TYR A N 1
ATOM 793 C CA . TYR A 1 101 ? -4.152 13.922 2.488 1 95 101 TYR A CA 1
ATOM 794 C C . TYR A 1 101 ? -4.469 15.398 2.658 1 95 101 TYR A C 1
ATOM 796 O O . TYR A 1 101 ? -3.791 16.109 3.406 1 95 101 TYR A O 1
ATOM 804 N N . ASP A 1 102 ? -5.391 15.805 1.857 1 93.12 102 ASP A N 1
ATOM 805 C CA . ASP A 1 102 ? -5.957 17.141 2.035 1 93.12 102 ASP A CA 1
ATOM 806 C C . ASP A 1 102 ? -7.145 17.109 2.992 1 93.12 102 ASP A C 1
ATOM 808 O O . ASP A 1 102 ? -8.242 16.688 2.617 1 93.12 102 ASP A O 1
ATOM 812 N N . PRO A 1 103 ? -6.895 17.547 4.16 1 90.12 103 PRO A N 1
ATOM 813 C CA . PRO A 1 103 ? -7.984 17.469 5.133 1 90.12 103 PRO A CA 1
ATOM 814 C C . PRO A 1 103 ? -9.156 18.391 4.789 1 90.12 103 PRO A C 1
ATOM 816 O O . PRO A 1 103 ? -10.281 18.156 5.242 1 90.12 103 PRO A O 1
ATOM 819 N N . VAL A 1 104 ? -8.898 19.453 4.051 1 86.38 104 VAL A N 1
ATOM 820 C CA . VAL A 1 104 ? -9.945 20.406 3.684 1 86.38 104 VAL A CA 1
ATOM 821 C C . VAL A 1 104 ? -10.844 19.797 2.609 1 86.38 104 VAL A C 1
ATOM 823 O O . VAL A 1 104 ? -12.062 19.734 2.77 1 86.38 104 VAL A O 1
ATOM 826 N N . LYS A 1 105 ? -10.281 19.266 1.63 1 86.12 105 LYS A N 1
ATOM 827 C CA . LYS A 1 105 ? -11.047 18.672 0.533 1 86.12 105 LYS A CA 1
ATOM 828 C C . LYS A 1 105 ? -11.336 17.203 0.796 1 86.12 105 LYS A C 1
ATOM 830 O O . LYS A 1 105 ? -12.125 16.578 0.078 1 86.12 105 LYS A O 1
ATOM 835 N N . LYS A 1 106 ? -10.727 16.625 1.782 1 85.25 106 LYS A N 1
ATOM 836 C CA . LYS A 1 106 ? -10.914 15.234 2.166 1 85.25 106 LYS A CA 1
ATOM 837 C C . LYS A 1 106 ? -10.57 14.297 1.011 1 85.25 106 LYS A C 1
ATOM 839 O O . LYS A 1 106 ? -11.359 13.406 0.673 1 85.25 106 LYS A O 1
ATOM 844 N N . LYS A 1 107 ? -9.375 14.555 0.494 1 87.19 107 LYS A N 1
ATOM 845 C CA . LYS A 1 107 ? -8.938 13.742 -0.637 1 87.19 107 LYS A CA 1
ATOM 846 C C . LYS A 1 107 ? -7.461 13.375 -0.501 1 87.19 107 LYS A C 1
ATOM 848 O O . LYS A 1 107 ? -6.688 14.094 0.133 1 87.19 107 LYS A O 1
ATOM 853 N N . ILE A 1 108 ? -7.18 12.281 -1.146 1 88.62 108 ILE A N 1
ATOM 854 C CA . ILE A 1 108 ? -5.793 11.828 -1.211 1 88.62 108 ILE A CA 1
ATOM 855 C C . ILE A 1 108 ? -5.129 12.383 -2.469 1 88.62 108 ILE A C 1
ATOM 857 O O . ILE A 1 108 ? -5.73 12.391 -3.545 1 88.62 108 ILE A O 1
ATOM 861 N N . LEU A 1 109 ? -3.92 12.883 -2.314 1 91.5 109 LEU A N 1
ATOM 862 C CA . LEU A 1 109 ? -3.105 13.359 -3.426 1 91.5 109 LEU A CA 1
ATOM 863 C C . LEU A 1 109 ? -1.799 12.586 -3.518 1 91.5 109 LEU A C 1
ATOM 865 O O . LEU A 1 109 ? -1.178 12.281 -2.496 1 91.5 109 LEU A O 1
ATOM 869 N N . ILE A 1 110 ? -1.476 12.25 -4.719 1 93.44 110 ILE A N 1
ATOM 870 C CA . ILE A 1 110 ? -0.182 11.633 -4.988 1 93.44 110 ILE A CA 1
ATOM 871 C C . ILE A 1 110 ? 0.698 12.602 -5.773 1 93.44 110 ILE A C 1
ATOM 873 O O . ILE A 1 110 ? 0.311 13.07 -6.848 1 93.44 110 ILE A O 1
ATOM 877 N N . SER A 1 111 ? 1.874 12.938 -5.207 1 94.44 111 SER A N 1
ATOM 878 C CA . SER A 1 111 ? 2.703 13.93 -5.887 1 94.44 111 SER A CA 1
ATOM 879 C C . SER A 1 111 ? 4.176 13.75 -5.535 1 94.44 111 SER A C 1
ATOM 881 O O . SER A 1 111 ? 4.508 13.359 -4.414 1 94.44 111 SER A O 1
ATOM 883 N N . ARG A 1 112 ? 5.008 14.102 -6.492 1 93.38 112 ARG A N 1
ATOM 884 C CA . ARG A 1 112 ? 6.449 14.125 -6.273 1 93.38 112 ARG A CA 1
ATOM 885 C C . ARG A 1 112 ? 6.93 15.523 -5.906 1 93.38 112 ARG A C 1
ATOM 887 O O . ARG A 1 112 ? 8.055 15.703 -5.441 1 93.38 112 ARG A O 1
ATOM 894 N N . HIS A 1 113 ? 6.109 16.422 -6.16 1 94.19 113 HIS A N 1
ATOM 895 C CA . HIS A 1 113 ? 6.473 17.812 -5.938 1 94.19 113 HIS A CA 1
ATOM 896 C C . HIS A 1 113 ? 5.84 18.359 -4.656 1 94.19 113 HIS A C 1
ATOM 898 O O . HIS A 1 113 ? 4.793 19 -4.699 1 94.19 113 HIS A O 1
ATOM 904 N N . VAL A 1 114 ? 6.488 18.109 -3.635 1 95.81 114 VAL A N 1
ATOM 905 C CA . VAL A 1 114 ? 5.98 18.453 -2.312 1 95.81 114 VAL A CA 1
ATOM 906 C C . VAL A 1 114 ? 7.09 19.109 -1.49 1 95.81 114 VAL A C 1
ATOM 908 O O . VAL A 1 114 ? 8.227 18.641 -1.479 1 95.81 114 VAL A O 1
ATOM 911 N N . LYS A 1 115 ? 6.848 20.219 -0.938 1 96.38 115 LYS A N 1
ATOM 912 C CA . LYS A 1 115 ? 7.707 20.812 0.077 1 96.38 115 LYS A CA 1
ATOM 913 C C . LYS A 1 115 ? 7.234 20.453 1.482 1 96.38 115 LYS A C 1
ATOM 915 O O . LYS A 1 115 ? 6.094 20.75 1.854 1 96.38 115 LYS A O 1
ATOM 920 N N . PHE A 1 116 ? 8.156 19.953 2.268 1 96.19 116 PHE A N 1
ATOM 921 C CA . PHE A 1 116 ? 7.746 19.438 3.568 1 96.19 116 PHE A CA 1
ATOM 922 C C . PHE A 1 116 ? 8.164 20.375 4.684 1 96.19 116 PHE A C 1
ATOM 924 O O . PHE A 1 116 ? 9.25 20.953 4.648 1 96.19 116 PHE A O 1
ATOM 931 N N . GLN A 1 117 ? 7.258 20.594 5.574 1 97.06 117 GLN A N 1
ATOM 932 C CA . GLN A 1 117 ? 7.52 21.203 6.875 1 97.06 117 GLN A CA 1
ATOM 933 C C . GLN A 1 117 ? 7.398 20.188 8 1 97.06 117 GLN A C 1
ATOM 935 O O . GLN A 1 117 ? 6.371 20.109 8.672 1 97.06 117 GLN A O 1
ATOM 940 N N . GLU A 1 118 ? 8.422 19.516 8.32 1 94.25 118 GLU A N 1
ATOM 941 C CA . GLU A 1 118 ? 8.398 18.328 9.164 1 94.25 118 GLU A CA 1
ATOM 942 C C . GLU A 1 118 ? 8.141 18.688 10.625 1 94.25 118 GLU A C 1
ATOM 944 O O . GLU A 1 118 ? 7.707 17.844 11.414 1 94.25 118 GLU A O 1
ATOM 949 N N . ASP A 1 119 ? 8.344 19.969 10.906 1 95 119 ASP A N 1
ATOM 950 C CA . ASP A 1 119 ? 8.133 20.391 12.289 1 95 119 ASP A CA 1
ATOM 951 C C . ASP A 1 119 ? 6.668 20.766 12.523 1 95 119 ASP A C 1
ATOM 953 O O . ASP A 1 119 ? 6.254 20.969 13.672 1 95 119 ASP A O 1
ATOM 957 N N . ALA A 1 120 ? 5.914 20.797 11.5 1 95.81 120 ALA A N 1
ATOM 958 C CA . ALA A 1 120 ? 4.52 21.219 11.617 1 95.81 120 ALA A CA 1
ATOM 959 C C . ALA A 1 120 ? 3.584 20.016 11.562 1 95.81 120 ALA A C 1
ATOM 961 O O . ALA A 1 120 ? 3.922 18.984 10.984 1 95.81 120 ALA A O 1
ATOM 962 N N . ALA A 1 121 ? 2.484 20.188 12.234 1 95.31 121 ALA A N 1
ATOM 963 C CA . ALA A 1 121 ? 1.439 19.172 12.273 1 95.31 121 ALA A CA 1
ATOM 964 C C . ALA A 1 121 ? 0.065 19.781 12.023 1 95.31 121 ALA A C 1
ATOM 966 O O . ALA A 1 121 ? -0.164 20.953 12.336 1 95.31 121 ALA A O 1
ATOM 967 N N . TRP A 1 122 ? -0.767 19.016 11.445 1 94.5 122 TRP A N 1
ATOM 968 C CA . TRP A 1 122 ? -2.146 19.438 11.25 1 94.5 122 TRP A CA 1
ATOM 969 C C . TRP A 1 122 ? -2.914 19.438 12.57 1 94.5 122 TRP A C 1
ATOM 971 O O . TRP A 1 122 ? -2.732 18.531 13.398 1 94.5 122 TRP A O 1
ATOM 981 N N . ASP A 1 123 ? -3.762 20.438 12.805 1 92.38 123 ASP A N 1
ATOM 982 C CA . ASP A 1 123 ? -4.664 20.438 13.953 1 92.38 123 ASP A CA 1
ATOM 983 C C . ASP A 1 123 ? -5.938 19.656 13.648 1 92.38 123 ASP A C 1
ATOM 985 O O . ASP A 1 123 ? -6.871 20.188 13.039 1 92.38 123 ASP A O 1
ATOM 989 N N . TRP A 1 124 ? -6.004 18.453 14.047 1 87.88 124 TRP A N 1
ATOM 990 C CA . TRP A 1 124 ? -7.082 17.516 13.711 1 87.88 124 TRP A CA 1
ATOM 991 C C . TRP A 1 124 ? -8.312 17.797 14.57 1 87.88 124 TRP A C 1
ATOM 993 O O . TRP A 1 124 ? -9.398 17.266 14.289 1 87.88 124 TRP A O 1
ATOM 1003 N N . ARG A 1 125 ? -8.32 18.406 15.727 1 74.38 125 ARG A N 1
ATOM 1004 C CA . ARG A 1 125 ? -9.438 18.703 16.625 1 74.38 125 ARG A CA 1
ATOM 1005 C C . ARG A 1 125 ? -10.445 19.625 15.945 1 74.38 125 ARG A C 1
ATOM 1007 O O . ARG A 1 125 ? -11.641 19.562 16.234 1 74.38 125 ARG A O 1
ATOM 1014 N N . VAL A 1 126 ? -9.961 20.453 15.242 1 61.5 126 VAL A N 1
ATOM 1015 C CA . VAL A 1 126 ? -10.922 21.391 14.672 1 61.5 126 VAL A CA 1
ATOM 1016 C C . VAL A 1 126 ? -11.914 20.641 13.789 1 61.5 126 VAL A C 1
ATOM 1018 O O . VAL A 1 126 ? -13.117 20.891 13.844 1 61.5 126 VAL A O 1
ATOM 1021 N N . LYS A 1 127 ? -11.508 19.797 12.766 1 51.44 127 LYS A N 1
ATOM 1022 C CA . LYS A 1 127 ? -12.406 19.203 11.781 1 51.44 127 LYS A CA 1
ATOM 1023 C C . LYS A 1 127 ? -12.742 17.766 12.148 1 51.44 127 LYS A C 1
ATOM 1025 O O . LYS A 1 127 ? -13.617 17.156 11.531 1 51.44 127 LYS A O 1
ATOM 1030 N N . LEU A 1 128 ? -12 17.109 12.844 1 49.59 128 LEU A N 1
ATOM 1031 C CA . LEU A 1 128 ? -12.281 15.695 13.086 1 49.59 128 LEU A CA 1
ATOM 1032 C C . LEU A 1 128 ? -13.562 15.523 13.898 1 49.59 128 LEU A C 1
ATOM 1034 O O . LEU A 1 128 ? -13.938 14.398 14.242 1 49.59 128 LEU A O 1
ATOM 1038 N N . LYS A 1 129 ? -14.117 16.516 14.445 1 42.91 129 LYS A N 1
ATOM 1039 C CA . LYS A 1 129 ? -15.414 16.312 15.086 1 42.91 129 LYS A CA 1
ATOM 1040 C C . LYS A 1 129 ? -16.297 15.375 14.266 1 42.91 129 LYS A C 1
ATOM 1042 O O . LYS A 1 129 ? -17.031 14.555 14.82 1 42.91 129 LYS A O 1
ATOM 1047 N N . ILE A 1 130 ? -16.281 15.539 13.031 1 40.41 130 ILE A N 1
ATOM 1048 C CA . ILE A 1 130 ? -17.312 14.797 12.312 1 40.41 130 ILE A CA 1
ATOM 1049 C C . ILE A 1 130 ? -16.875 13.344 12.141 1 40.41 130 ILE A C 1
ATOM 1051 O O . ILE A 1 130 ? -17.703 12.43 12.219 1 40.41 130 ILE A O 1
ATOM 1055 N N . VAL A 1 131 ? -15.633 13.016 11.961 1 41.09 131 VAL A N 1
ATOM 1056 C CA . VAL A 1 131 ? -15.273 11.656 11.578 1 41.09 131 VAL A CA 1
ATOM 1057 C C . VAL A 1 131 ? -15.188 10.773 12.828 1 41.09 131 VAL A C 1
ATOM 1059 O O . VAL A 1 131 ? -15.508 9.586 12.773 1 41.09 131 VAL A O 1
ATOM 1062 N N . VAL A 1 132 ? -14.625 11.172 13.93 1 39.06 132 VAL A N 1
ATOM 1063 C CA . VAL A 1 132 ? -14.492 10.367 15.141 1 39.06 132 VAL A CA 1
ATOM 1064 C C . VAL A 1 132 ? -15.875 10.102 15.734 1 39.06 132 VAL A C 1
ATOM 1066 O O . VAL A 1 132 ? -16.062 9.125 16.453 1 39.06 132 VAL A O 1
ATOM 1069 N N . TYR A 1 133 ? -16.734 11.047 15.836 1 37.78 133 TYR A N 1
ATOM 1070 C CA . TYR A 1 133 ? -18.031 10.703 16.391 1 37.78 133 TYR A CA 1
ATOM 1071 C C . TYR A 1 133 ? -18.594 9.438 15.742 1 37.78 133 TYR A C 1
ATOM 1073 O O . TYR A 1 133 ? -19.25 8.633 16.406 1 37.78 133 TYR A O 1
ATOM 1081 N N . LEU A 1 134 ? -18.328 9.305 14.531 1 35.03 134 LEU A N 1
ATOM 1082 C CA . LEU A 1 134 ? -18.969 8.156 13.891 1 35.03 134 LEU A CA 1
ATOM 1083 C C . LE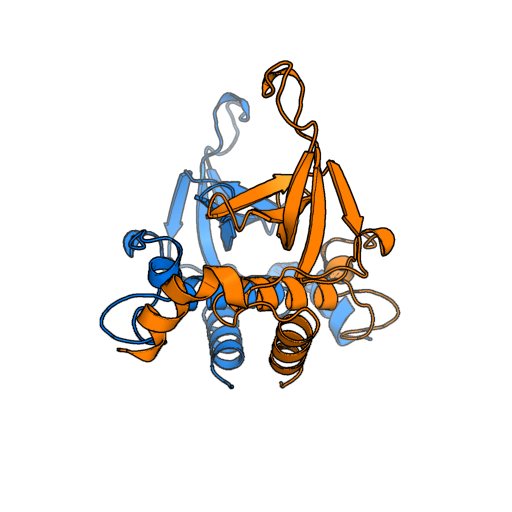U A 1 134 ? -18.219 6.867 14.234 1 35.03 134 LEU A C 1
ATOM 1085 O O . LEU A 1 134 ? -18.828 5.797 14.289 1 35.03 134 LEU A O 1
ATOM 1089 N N . ILE A 1 135 ? -16.953 6.906 14.531 1 37.34 135 ILE A N 1
ATOM 1090 C CA . ILE A 1 135 ? -16.281 5.648 14.867 1 37.34 135 ILE A CA 1
ATOM 1091 C C . ILE A 1 135 ? -16.484 5.34 16.344 1 37.34 135 ILE A C 1
ATOM 1093 O O . ILE A 1 135 ? -16.562 4.172 16.734 1 37.34 135 ILE A O 1
ATOM 1097 N N . ARG A 1 136 ? -16.453 6.262 17.328 1 33.09 136 ARG A N 1
ATOM 1098 C CA . ARG A 1 136 ? -16.656 5.977 18.734 1 33.09 136 ARG A CA 1
ATOM 1099 C C . ARG A 1 136 ? -18.094 5.504 19 1 33.09 136 ARG A C 1
ATOM 1101 O O . ARG A 1 136 ? -18.375 4.883 20.016 1 33.09 136 ARG A O 1
ATOM 1108 N N . VAL A 1 137 ? -19.094 6.129 18.391 1 32.62 137 VAL A N 1
ATOM 1109 C CA . VAL A 1 137 ? -20.438 5.785 18.812 1 32.62 137 VAL A CA 1
ATOM 1110 C C . VAL A 1 137 ? -20.75 4.344 18.422 1 32.62 137 VAL A C 1
ATOM 1112 O O . VAL A 1 137 ? -21.766 3.777 18.875 1 32.62 137 VAL A O 1
ATOM 1115 N N . SER A 1 138 ? -20.141 3.668 17.422 1 29.33 138 SER A N 1
ATOM 1116 C CA . SER A 1 138 ? -20.719 2.326 17.375 1 29.33 138 SER A CA 1
ATOM 1117 C C . SER A 1 138 ? -19.906 1.349 18.219 1 29.33 138 SER A C 1
ATOM 1119 O O . SER A 1 138 ? -18.672 1.436 18.25 1 29.33 138 SER A O 1
ATOM 1121 N N . ASN B 1 1 ? -4.141 -7.297 18.422 1 52.16 1 ASN B N 1
ATOM 1122 C CA . ASN B 1 1 ? -2.76 -6.91 18.156 1 52.16 1 ASN B CA 1
ATOM 1123 C C . ASN B 1 1 ? -2.084 -7.879 17.188 1 52.16 1 ASN B C 1
ATOM 1125 O O . ASN B 1 1 ? -1.323 -7.461 16.312 1 52.16 1 ASN B O 1
ATOM 1129 N N . GLN B 1 2 ? -2.711 -9.109 17.203 1 69.38 2 GLN B N 1
ATOM 1130 C CA . GLN B 1 2 ? -2.1 -10.234 16.516 1 69.38 2 GLN B CA 1
ATOM 1131 C C . GLN B 1 2 ? -2.807 -10.523 15.195 1 69.38 2 GLN B C 1
ATOM 1133 O O . GLN B 1 2 ? -2.334 -11.328 14.391 1 69.38 2 GLN B O 1
ATOM 1138 N N . THR B 1 3 ? -3.674 -9.586 14.898 1 80.75 3 THR B N 1
ATOM 1139 C CA . THR B 1 3 ? -4.574 -9.969 13.812 1 80.75 3 THR B CA 1
ATOM 1140 C C . THR B 1 3 ? -3.867 -9.867 12.469 1 80.75 3 THR B C 1
ATOM 1142 O O . THR B 1 3 ? -3.898 -10.805 11.672 1 80.75 3 THR B O 1
ATOM 1145 N N . ILE B 1 4 ? -3.078 -8.828 12.289 1 84.44 4 ILE B N 1
ATOM 1146 C CA . ILE B 1 4 ? -2.439 -8.633 10.992 1 84.44 4 ILE B CA 1
ATOM 1147 C C . ILE B 1 4 ? -1.343 -9.672 10.797 1 84.44 4 ILE B C 1
ATOM 1149 O O . ILE B 1 4 ? -1.252 -10.297 9.734 1 84.44 4 ILE B O 1
ATOM 1153 N N . ILE B 1 5 ? -0.618 -9.945 11.812 1 83.44 5 ILE B N 1
ATOM 1154 C CA . ILE B 1 5 ? 0.499 -10.883 11.719 1 83.44 5 ILE B CA 1
ATOM 1155 C C . ILE B 1 5 ? -0.025 -12.281 11.43 1 83.44 5 ILE B C 1
ATOM 1157 O O . ILE B 1 5 ? 0.529 -13 10.586 1 83.44 5 ILE B O 1
ATOM 1161 N N . ASN B 1 6 ? -1.096 -12.625 12.102 1 88 6 ASN B N 1
ATOM 1162 C CA . ASN B 1 6 ? -1.699 -13.93 11.859 1 88 6 ASN B CA 1
ATOM 1163 C C . ASN B 1 6 ? -2.221 -14.055 10.43 1 88 6 ASN B C 1
ATOM 1165 O O . ASN B 1 6 ? -2.061 -15.094 9.797 1 88 6 ASN B O 1
ATOM 1169 N N . MET B 1 7 ? -2.787 -13.023 10.023 1 90.44 7 MET B N 1
ATOM 1170 C CA . MET B 1 7 ? -3.301 -13.031 8.664 1 90.44 7 MET B CA 1
ATOM 1171 C C . MET B 1 7 ? -2.164 -13.141 7.652 1 90.44 7 MET B C 1
ATOM 1173 O O . MET B 1 7 ? -2.26 -13.898 6.684 1 90.44 7 MET B O 1
ATOM 1177 N N . VAL B 1 8 ? -1.141 -12.414 7.945 1 92.56 8 VAL B N 1
ATOM 1178 C CA . VAL B 1 8 ? 0.02 -12.414 7.062 1 92.56 8 VAL B CA 1
ATOM 1179 C C . VAL B 1 8 ? 0.602 -13.828 6.977 1 92.56 8 VAL B C 1
ATOM 1181 O O . VAL B 1 8 ? 0.865 -14.328 5.883 1 92.56 8 VAL B O 1
ATOM 1184 N N . ARG B 1 9 ? 0.798 -14.445 8.055 1 91.56 9 ARG B N 1
ATOM 1185 C CA . ARG B 1 9 ? 1.325 -15.812 8.086 1 91.56 9 ARG B CA 1
ATOM 1186 C C . ARG B 1 9 ? 0.415 -16.766 7.328 1 91.56 9 ARG B C 1
ATOM 1188 O O . ARG B 1 9 ? 0.891 -17.609 6.562 1 91.56 9 ARG B O 1
ATOM 1195 N N . SER B 1 10 ? -0.839 -16.609 7.52 1 93.88 10 SER B N 1
ATOM 1196 C CA . SER B 1 10 ? -1.822 -17.469 6.875 1 93.88 10 SER B CA 1
ATOM 1197 C C . SER B 1 10 ? -1.802 -17.297 5.359 1 93.88 10 SER B C 1
ATOM 1199 O O . SER B 1 10 ? -1.783 -18.281 4.621 1 93.88 10 SER B O 1
ATOM 1201 N N . VAL B 1 11 ? -1.737 -16.094 4.93 1 93.56 11 VAL B N 1
ATOM 1202 C CA . VAL B 1 11 ? -1.871 -15.836 3.498 1 93.56 11 VAL B CA 1
ATOM 1203 C C . VAL B 1 11 ? -0.595 -16.266 2.777 1 93.56 11 VAL B C 1
ATOM 1205 O O . VAL B 1 11 ? -0.65 -16.781 1.659 1 93.56 11 VAL B O 1
ATOM 1208 N N . LEU B 1 12 ? 0.557 -16.047 3.439 1 93.81 12 LEU B N 1
ATOM 1209 C CA . LEU B 1 12 ? 1.807 -16.516 2.85 1 93.81 12 LEU B CA 1
ATOM 1210 C C . LEU B 1 12 ? 1.824 -18.031 2.75 1 93.81 12 LEU B C 1
ATOM 1212 O O . LEU B 1 12 ? 2.254 -18.594 1.734 1 93.81 12 LEU B O 1
ATOM 1216 N N . GLY B 1 13 ? 1.368 -18.672 3.73 1 94.31 13 GLY B N 1
ATOM 1217 C CA . GLY B 1 13 ? 1.439 -20.109 3.838 1 94.31 13 GLY B CA 1
ATOM 1218 C C . GLY B 1 13 ? 0.452 -20.828 2.934 1 94.31 13 GLY B C 1
ATOM 1219 O O . GLY B 1 13 ? 0.722 -21.938 2.463 1 94.31 13 GLY B O 1
ATOM 1220 N N . LYS B 1 14 ? -0.665 -20.266 2.666 1 94.38 14 LYS B N 1
ATOM 1221 C CA . LYS B 1 14 ? -1.759 -20.922 1.953 1 94.38 14 LYS B CA 1
ATOM 1222 C C . LYS B 1 14 ? -1.324 -21.359 0.554 1 94.38 14 LYS B C 1
ATOM 1224 O O . LYS B 1 14 ? -1.662 -22.453 0.101 1 94.38 14 LYS B O 1
ATOM 1229 N N . LYS B 1 15 ? -0.625 -20.516 -0.125 1 94.81 15 LYS B N 1
ATOM 1230 C CA . LYS B 1 15 ? -0.184 -20.828 -1.481 1 94.81 15 LYS B CA 1
ATOM 1231 C C . LYS B 1 15 ? 1.335 -20.953 -1.55 1 94.81 15 LYS B C 1
ATOM 1233 O O . LYS B 1 15 ? 1.918 -20.922 -2.635 1 94.81 15 LYS B O 1
ATOM 1238 N N . GLY B 1 16 ? 1.943 -21 -0.371 1 94.12 16 GLY B N 1
ATOM 1239 C CA . GLY B 1 16 ? 3.375 -21.25 -0.297 1 94.12 16 GLY B CA 1
ATOM 1240 C C . GLY B 1 16 ? 4.207 -20.062 -0.776 1 94.12 16 GLY B C 1
ATOM 1241 O O . GLY B 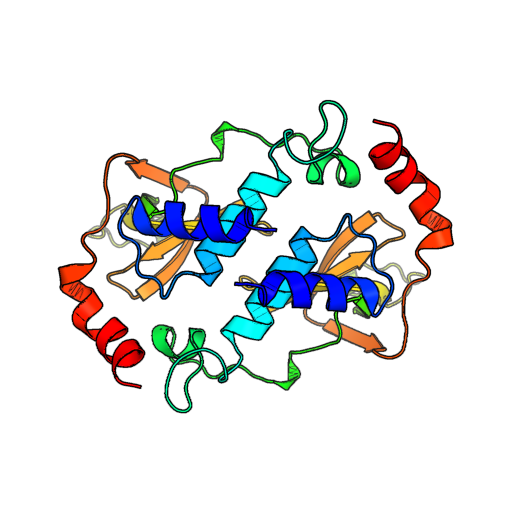1 16 ? 5.309 -20.25 -1.299 1 94.12 16 GLY B O 1
ATOM 1242 N N . VAL B 1 17 ? 3.729 -18.953 -0.666 1 93.56 17 VAL B N 1
ATOM 1243 C CA . VAL B 1 17 ? 4.469 -17.766 -1.079 1 93.56 17 VAL B CA 1
ATOM 1244 C C . VAL B 1 17 ? 5.672 -17.562 -0.161 1 93.56 17 VAL B C 1
ATOM 1246 O O . VAL B 1 17 ? 5.551 -17.641 1.062 1 93.56 17 VAL B O 1
ATOM 1249 N N . PRO B 1 18 ? 6.809 -17.25 -0.763 1 90.31 18 PRO B N 1
ATOM 1250 C CA . PRO B 1 18 ? 8.008 -17.031 0.047 1 90.31 18 PRO B CA 1
ATOM 1251 C C . PRO B 1 18 ? 7.836 -15.898 1.061 1 90.31 18 PRO B C 1
ATOM 1253 O O . PRO B 1 18 ? 7.164 -14.906 0.774 1 90.31 18 PRO B O 1
ATOM 1256 N N . LYS B 1 19 ? 8.5 -15.977 2.184 1 87.44 19 LYS B N 1
ATOM 1257 C CA . LYS B 1 19 ? 8.414 -15.008 3.271 1 87.44 19 LYS B CA 1
ATOM 1258 C C . LYS B 1 19 ? 8.945 -13.641 2.836 1 87.44 19 LYS B C 1
ATOM 1260 O O . LYS B 1 19 ? 8.594 -12.617 3.426 1 87.44 19 LYS B O 1
ATOM 1265 N N . ALA B 1 20 ? 9.734 -13.656 1.826 1 84.31 20 ALA B N 1
ATOM 1266 C CA . ALA B 1 20 ? 10.305 -12.406 1.321 1 84.31 20 ALA B CA 1
ATOM 1267 C C . ALA B 1 20 ? 9.211 -11.461 0.841 1 84.31 20 ALA B C 1
ATOM 1269 O O . ALA B 1 20 ? 9.422 -10.25 0.763 1 84.31 20 ALA B O 1
ATOM 1270 N N . PHE B 1 21 ? 8.047 -12 0.618 1 90.62 21 PHE B N 1
ATOM 1271 C CA . PHE B 1 21 ? 6.934 -11.188 0.14 1 90.62 21 PHE B CA 1
ATOM 1272 C C . PHE B 1 21 ? 6.066 -10.719 1.301 1 90.62 21 PHE B C 1
ATOM 1274 O O . PHE B 1 21 ? 4.891 -10.391 1.112 1 90.62 21 PHE B O 1
ATOM 1281 N N . TRP B 1 22 ? 6.617 -10.609 2.531 1 89.94 22 TRP B N 1
ATOM 1282 C CA . TRP B 1 22 ? 5.863 -10.242 3.725 1 89.94 22 TRP B CA 1
ATOM 1283 C C . TRP B 1 22 ? 5.289 -8.836 3.598 1 89.94 22 TRP B C 1
ATOM 1285 O O . TRP B 1 22 ? 4.172 -8.57 4.051 1 89.94 22 TRP B O 1
ATOM 1295 N N . PRO B 1 23 ? 6.059 -7.93 3.002 1 90.62 23 PRO B N 1
ATOM 1296 C CA . PRO B 1 23 ? 5.449 -6.605 2.871 1 90.62 23 PRO B CA 1
ATOM 1297 C C . PRO B 1 23 ? 4.156 -6.629 2.062 1 90.62 23 PRO B C 1
ATOM 1299 O O . PRO B 1 23 ? 3.178 -5.977 2.439 1 90.62 23 PRO B O 1
ATOM 1302 N N . GLU B 1 24 ? 4.195 -7.387 0.989 1 92.31 24 GLU B N 1
ATOM 1303 C CA . GLU B 1 24 ? 2.996 -7.52 0.169 1 92.31 24 GLU B CA 1
ATOM 1304 C C . GLU B 1 24 ? 1.862 -8.18 0.951 1 92.31 24 GLU B C 1
ATOM 1306 O O . GLU B 1 24 ? 0.704 -7.77 0.833 1 92.31 24 GLU B O 1
ATOM 1311 N N . ALA B 1 25 ? 2.195 -9.156 1.667 1 94 25 ALA B N 1
ATOM 1312 C CA . ALA B 1 25 ? 1.195 -9.859 2.467 1 94 25 ALA B CA 1
ATOM 1313 C C . ALA B 1 25 ? 0.572 -8.93 3.506 1 94 25 ALA B C 1
ATOM 1315 O O . ALA B 1 25 ? -0.632 -8.992 3.762 1 94 25 ALA B O 1
ATOM 1316 N N . VAL B 1 26 ? 1.377 -8.07 4.121 1 92.38 26 VAL B N 1
ATOM 1317 C CA . VAL B 1 26 ? 0.858 -7.102 5.082 1 92.38 26 VAL B CA 1
ATOM 1318 C C . VAL B 1 26 ? -0.108 -6.145 4.387 1 92.38 26 VAL B C 1
ATOM 1320 O O . VAL B 1 26 ? -1.21 -5.898 4.883 1 92.38 26 VAL B O 1
ATOM 1323 N N . MET B 1 27 ? 0.306 -5.621 3.256 1 92.69 27 MET B N 1
ATOM 1324 C CA . MET B 1 27 ? -0.543 -4.688 2.521 1 92.69 27 MET B CA 1
ATOM 1325 C C . MET B 1 27 ? -1.87 -5.34 2.145 1 92.69 27 MET B C 1
ATOM 1327 O O . MET B 1 27 ? -2.92 -4.699 2.199 1 92.69 27 MET B O 1
ATOM 1331 N N . TRP B 1 28 ? -1.74 -6.574 1.749 1 92.75 28 TRP B N 1
ATOM 1332 C CA . TRP B 1 28 ? -2.953 -7.316 1.428 1 92.75 28 TRP B CA 1
ATOM 1333 C C . TRP B 1 28 ? -3.846 -7.457 2.656 1 92.75 28 TRP B C 1
ATOM 1335 O O . TRP B 1 28 ? -5.059 -7.238 2.578 1 92.75 28 TRP B O 1
ATOM 1345 N N . ALA B 1 29 ? -3.264 -7.871 3.738 1 91.5 29 ALA B N 1
ATOM 1346 C CA . ALA B 1 29 ? -4.012 -8.016 4.984 1 91.5 29 ALA B CA 1
ATOM 1347 C C . ALA B 1 29 ? -4.707 -6.707 5.355 1 91.5 29 ALA B C 1
ATOM 1349 O O . ALA B 1 29 ? -5.879 -6.707 5.746 1 91.5 29 ALA B O 1
ATOM 1350 N N . VAL B 1 30 ? -4.008 -5.605 5.262 1 89.62 30 VAL B N 1
ATOM 1351 C CA . VAL B 1 30 ? -4.559 -4.289 5.574 1 89.62 30 VAL B CA 1
ATOM 1352 C C . VAL B 1 30 ? -5.723 -3.982 4.633 1 89.62 30 VAL B C 1
ATOM 1354 O O . VAL B 1 30 ? -6.758 -3.473 5.066 1 89.62 30 VAL B O 1
ATOM 1357 N N . HIS B 1 31 ? -5.504 -4.254 3.361 1 88.12 31 HIS B N 1
ATOM 1358 C CA . HIS B 1 31 ? -6.535 -4.051 2.352 1 88.12 31 HIS B CA 1
ATOM 1359 C C . HIS B 1 31 ? -7.812 -4.801 2.711 1 88.12 31 HIS B C 1
ATOM 1361 O O . HIS B 1 31 ? -8.906 -4.23 2.652 1 88.12 31 HIS B O 1
ATOM 1367 N N . VAL B 1 32 ? -7.695 -6.012 3.078 1 87.25 32 VAL B N 1
ATOM 1368 C CA . VAL B 1 32 ? -8.828 -6.863 3.422 1 87.25 32 VAL B CA 1
ATOM 1369 C C . VAL B 1 32 ? -9.492 -6.352 4.699 1 87.25 32 VAL B C 1
ATOM 1371 O O . VAL B 1 32 ? -10.711 -6.215 4.762 1 87.25 32 VAL B O 1
ATOM 1374 N N . LEU B 1 33 ? -8.703 -6.039 5.676 1 85.06 33 LEU B N 1
ATOM 1375 C CA . LEU B 1 33 ? -9.219 -5.609 6.969 1 85.06 33 LEU B CA 1
ATOM 1376 C C . LEU B 1 33 ? -9.906 -4.25 6.852 1 85.06 33 LEU B C 1
ATOM 1378 O O . LEU B 1 33 ? -10.906 -3.994 7.531 1 85.06 33 LEU B O 1
ATOM 1382 N N . ASN B 1 34 ? -9.281 -3.363 6.078 1 83.5 34 ASN B N 1
ATOM 1383 C CA . ASN B 1 34 ? -9.828 -2.021 5.906 1 83.5 34 ASN B CA 1
ATOM 1384 C C . ASN B 1 34 ? -11.172 -2.051 5.188 1 83.5 34 ASN B C 1
ATOM 1386 O O . ASN B 1 34 ? -11.938 -1.087 5.254 1 83.5 34 ASN B O 1
ATOM 1390 N N . LYS B 1 35 ? -11.469 -3.115 4.531 1 81.12 35 LYS B N 1
ATOM 1391 C CA . LYS B 1 35 ? -12.727 -3.26 3.797 1 81.12 35 LYS B CA 1
ATOM 1392 C C . LYS B 1 35 ? -13.664 -4.234 4.5 1 81.12 35 LYS B C 1
ATOM 1394 O O . LYS B 1 35 ? -14.773 -4.488 4.023 1 81.12 35 LYS B O 1
ATOM 1399 N N . SER B 1 36 ? -13.211 -4.777 5.496 1 75.69 36 SER B N 1
ATOM 1400 C CA . SER B 1 36 ? -14.031 -5.73 6.242 1 75.69 36 SER B CA 1
ATOM 1401 C C . SER B 1 36 ? -14.836 -5.031 7.336 1 75.69 36 SER B C 1
ATOM 1403 O O . SER B 1 36 ? -14.305 -4.184 8.055 1 75.69 36 SER B O 1
ATOM 1405 N N . PRO B 1 37 ? -16.125 -5.199 7.355 1 64.31 37 PRO B N 1
ATOM 1406 C CA . PRO B 1 37 ? -17 -4.598 8.367 1 64.31 37 PRO B CA 1
ATOM 1407 C C . PRO B 1 37 ? -16.609 -4.977 9.789 1 64.31 37 PRO B C 1
ATOM 1409 O O . PRO B 1 37 ? -16.984 -4.297 10.75 1 64.31 37 PRO B O 1
ATOM 1412 N N . THR B 1 38 ? -16.016 -6.09 10.008 1 55.97 38 THR B N 1
ATOM 1413 C CA . THR B 1 38 ? -15.867 -6.68 11.336 1 55.97 38 THR B CA 1
ATOM 1414 C C . THR B 1 38 ? -15.086 -5.75 12.258 1 55.97 38 THR B C 1
ATOM 1416 O O . THR B 1 38 ? -15.148 -5.883 13.484 1 55.97 38 THR B O 1
ATOM 1419 N N . LEU B 1 39 ? -14.008 -5.102 11.789 1 48.72 39 LEU B N 1
ATOM 1420 C CA . LEU B 1 39 ? -13.297 -4.387 12.844 1 48.72 39 LEU B CA 1
ATOM 1421 C C . LEU B 1 39 ? -14.203 -3.355 13.508 1 48.72 39 LEU B C 1
ATOM 1423 O O . LEU B 1 39 ? -14.188 -3.207 14.734 1 48.72 39 LEU B O 1
ATOM 1427 N N . ALA B 1 40 ? -14.07 -2.098 13.086 1 39.78 40 ALA B N 1
ATOM 1428 C CA . ALA B 1 40 ? -14.781 -1.129 13.922 1 39.78 40 ALA B CA 1
ATOM 1429 C C . ALA B 1 40 ? -16.234 -1.55 14.141 1 39.78 40 ALA B C 1
ATOM 1431 O O . ALA B 1 40 ? -16.719 -2.479 13.492 1 39.78 40 ALA B O 1
ATOM 1432 N N . VAL B 1 41 ? -17.156 -0.272 14.031 1 41.97 41 VAL B N 1
ATOM 1433 C CA . VAL B 1 41 ? -18.516 0.167 14.391 1 41.97 41 VAL B CA 1
ATOM 1434 C C . VAL B 1 41 ? -19.547 -0.654 13.625 1 41.97 41 VAL B C 1
ATOM 1436 O O . VAL B 1 41 ? -19.219 -1.272 12.609 1 41.97 41 VAL B O 1
ATOM 1439 N N . LYS B 1 42 ? -20.828 -0.195 13.898 1 45.81 42 LYS B N 1
ATOM 1440 C CA . LYS B 1 42 ? -22.062 -0.565 13.219 1 45.81 42 LYS B CA 1
ATOM 1441 C C . LYS B 1 42 ? -21.875 -0.607 11.711 1 45.81 42 LYS B C 1
ATOM 1443 O O . LYS B 1 42 ? -21.453 0.383 11.102 1 45.81 42 LYS B O 1
ATOM 1448 N N . ASP B 1 43 ? -22.109 -1.633 10.945 1 54.88 43 ASP B N 1
ATOM 1449 C CA . ASP B 1 43 ? -22.406 -1.994 9.562 1 54.88 43 ASP B CA 1
ATOM 1450 C C . ASP B 1 43 ? -21.547 -1.191 8.586 1 54.88 43 ASP B C 1
ATOM 1452 O O . ASP B 1 43 ? -21.922 -0.991 7.434 1 54.88 43 ASP B O 1
ATOM 1456 N N . ILE B 1 44 ? -20.391 -0.448 9.094 1 59.06 44 ILE B N 1
ATOM 1457 C CA . ILE B 1 44 ? -19.625 0.352 8.141 1 59.06 44 ILE B CA 1
ATOM 1458 C C . ILE B 1 44 ? -18.141 -0.009 8.242 1 59.06 44 ILE B C 1
ATOM 1460 O O . ILE B 1 44 ? -17.594 -0.13 9.344 1 59.06 44 ILE B O 1
ATOM 1464 N N . THR B 1 45 ? -17.453 -0.244 7.242 1 62.44 45 THR B N 1
ATOM 1465 C CA . THR B 1 45 ? -16.031 -0.523 7.191 1 62.44 45 THR B CA 1
ATOM 1466 C C . THR B 1 45 ? -15.219 0.726 7.531 1 62.44 45 THR B C 1
ATOM 1468 O O . THR B 1 45 ? -15.695 1.848 7.355 1 62.44 45 THR B O 1
ATOM 1471 N N . PRO B 1 46 ? -13.969 0.595 8.047 1 65.81 46 PRO B N 1
ATOM 1472 C CA . PRO B 1 46 ? -13.117 1.765 8.297 1 65.81 46 PRO B CA 1
ATOM 1473 C C . PRO B 1 46 ? -13.008 2.684 7.078 1 65.81 46 PRO B C 1
ATOM 1475 O O . PRO B 1 46 ? -13.109 3.906 7.215 1 65.81 46 PRO B O 1
ATOM 1478 N N . GLU B 1 47 ? -12.836 2.059 5.918 1 64.94 47 GLU B N 1
ATOM 1479 C CA . GLU B 1 47 ? -12.766 2.844 4.691 1 64.94 47 GLU B CA 1
ATOM 1480 C C . GLU B 1 47 ? -14.0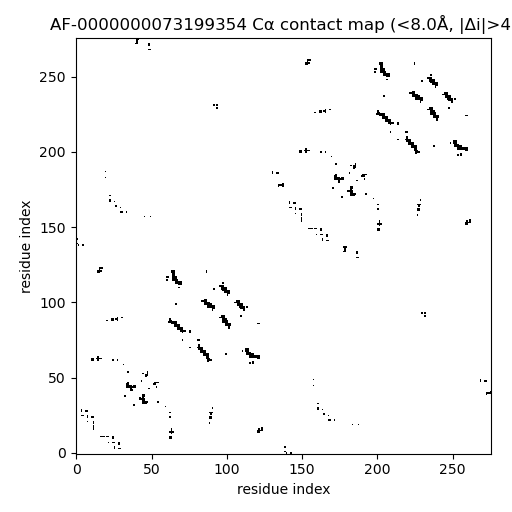47 3.646 4.473 1 64.94 47 GLU B C 1
ATOM 1482 O O . GLU B 1 47 ? -13.992 4.828 4.125 1 64.94 47 GLU B O 1
ATOM 1487 N N . GLU B 1 48 ? -15.086 2.879 4.676 1 62.91 48 GLU B N 1
ATOM 1488 C CA . GLU B 1 48 ? -16.359 3.549 4.488 1 62.91 48 GLU B CA 1
ATOM 1489 C C . GLU B 1 48 ? -16.547 4.68 5.496 1 62.91 48 GLU B C 1
ATOM 1491 O O . GLU B 1 48 ? -17.156 5.707 5.18 1 62.91 48 GLU B O 1
ATOM 1496 N N . ALA B 1 49 ? -16.031 4.477 6.574 1 61.34 49 ALA B N 1
ATOM 1497 C CA . ALA B 1 49 ? -16.188 5.465 7.641 1 61.34 49 ALA B CA 1
ATOM 1498 C C . ALA B 1 49 ? -15.594 6.809 7.234 1 61.34 49 ALA B C 1
ATOM 1500 O O . ALA B 1 49 ? -16.141 7.863 7.559 1 61.34 49 ALA B O 1
ATOM 1501 N N . TRP B 1 50 ? -14.609 6.688 6.297 1 59.81 50 TRP B N 1
ATOM 1502 C CA . TRP B 1 50 ? -13.992 7.969 5.977 1 59.81 50 TRP B CA 1
ATOM 1503 C C . TRP B 1 50 ? -14.234 8.336 4.516 1 59.81 50 TRP B C 1
ATOM 1505 O O . TRP B 1 50 ? -14.281 9.523 4.168 1 59.81 50 TRP B O 1
ATOM 1515 N N . SER B 1 51 ? -14.305 7.297 3.771 1 61.78 51 SER B N 1
ATOM 1516 C CA . SER B 1 51 ? -14.43 7.613 2.352 1 61.78 51 SER B CA 1
ATOM 1517 C C . SER B 1 51 ? -15.883 7.613 1.906 1 61.78 51 SER B C 1
ATOM 1519 O O . SER B 1 51 ? -16.234 8.227 0.897 1 61.78 51 SER B O 1
ATOM 1521 N N . GLY B 1 52 ? -16.766 6.871 2.658 1 57.53 52 GLY B N 1
ATOM 1522 C CA . GLY B 1 52 ? -18.172 6.711 2.281 1 57.53 52 GLY B CA 1
ATOM 1523 C C . GLY B 1 52 ? -18.375 5.664 1.199 1 57.53 52 GLY B C 1
ATOM 1524 O O . GLY B 1 52 ? -19.5 5.465 0.729 1 57.53 52 GLY B O 1
ATOM 1525 N N . ILE B 1 53 ? -17.344 5.051 0.624 1 59.84 53 ILE B N 1
ATOM 1526 C CA . ILE B 1 53 ? -17.484 4.129 -0.5 1 59.84 53 ILE B CA 1
ATOM 1527 C C . ILE B 1 53 ? -17.5 2.691 0.011 1 59.84 53 ILE B C 1
ATOM 1529 O O . ILE B 1 53 ? -16.641 2.291 0.799 1 59.84 53 ILE B O 1
ATOM 1533 N N . LYS B 1 54 ? -18.609 1.949 -0.425 1 61.78 54 LYS B N 1
ATOM 1534 C CA . LYS B 1 54 ? -18.734 0.531 -0.096 1 61.78 54 LYS B CA 1
ATOM 1535 C C . LYS B 1 54 ? -17.812 -0.313 -0.977 1 61.78 54 LYS B C 1
ATOM 1537 O O . LYS B 1 54 ? -17.828 -0.182 -2.203 1 61.78 54 LYS B O 1
ATOM 1542 N N . PRO B 1 55 ? -17 -1.088 -0.268 1 63.16 55 PRO B N 1
ATOM 1543 C CA . PRO B 1 55 ? -16.047 -1.886 -1.05 1 63.16 55 PRO B CA 1
ATOM 1544 C C . PRO B 1 55 ? -16.719 -3.049 -1.779 1 63.16 55 PRO B C 1
ATOM 1546 O O . PRO B 1 55 ? -17.766 -3.543 -1.338 1 63.16 55 PRO B O 1
ATOM 1549 N N . SER B 1 56 ? -16.391 -3.26 -3.064 1 64.62 56 SER B N 1
ATOM 1550 C CA . SER B 1 56 ? -16.891 -4.406 -3.822 1 64.62 56 SER B CA 1
ATOM 1551 C C . SER B 1 56 ? -16.172 -5.688 -3.418 1 64.62 56 SER B C 1
ATOM 1553 O O . SER B 1 56 ? -14.938 -5.711 -3.322 1 64.62 56 SER B O 1
ATOM 1555 N N . ILE B 1 57 ? -16.875 -6.699 -2.928 1 64.81 57 ILE B N 1
ATOM 1556 C CA . ILE B 1 57 ? -16.375 -7.984 -2.449 1 64.81 57 ILE B CA 1
ATOM 1557 C C . ILE B 1 57 ? -15.727 -8.75 -3.6 1 64.81 57 ILE B C 1
ATOM 1559 O O . ILE B 1 57 ? -14.758 -9.484 -3.395 1 64.81 57 ILE B O 1
ATOM 1563 N N . SER B 1 58 ? -16.25 -8.633 -4.879 1 64.62 58 SER B N 1
ATOM 1564 C CA . SER B 1 58 ? -15.781 -9.43 -6.008 1 64.62 58 SER B CA 1
ATOM 1565 C C . SER B 1 58 ? -14.305 -9.172 -6.289 1 64.62 58 SER B C 1
ATOM 1567 O O . SER B 1 58 ? -13.641 -9.977 -6.945 1 64.62 58 SER B O 1
ATOM 1569 N N . TYR B 1 59 ? -13.789 -8.242 -5.602 1 72.25 59 TYR B N 1
ATOM 1570 C CA . TYR B 1 59 ? -12.422 -7.805 -5.844 1 72.25 59 TYR B CA 1
ATOM 1571 C C . TYR B 1 59 ? -11.43 -8.617 -5.012 1 72.25 59 TYR B C 1
ATOM 1573 O O . TYR B 1 59 ? -10.242 -8.688 -5.348 1 72.25 59 TYR B O 1
ATOM 1581 N N . PHE B 1 60 ? -11.938 -9.5 -4.121 1 84.25 60 PHE B N 1
ATOM 1582 C CA . PHE B 1 60 ? -11.008 -10.203 -3.248 1 84.25 60 PHE B CA 1
ATOM 1583 C C . PHE B 1 60 ? -10.664 -11.57 -3.818 1 84.25 60 PHE B C 1
ATOM 1585 O O . PHE B 1 60 ? -11.555 -12.359 -4.141 1 84.25 60 PHE B O 1
ATOM 1592 N N . LYS B 1 61 ? -9.531 -11.805 -4.199 1 92.69 61 LYS B N 1
ATOM 1593 C CA . LYS B 1 61 ? -8.961 -13.07 -4.668 1 92.69 61 LYS B CA 1
ATOM 1594 C C . LYS B 1 61 ? -7.992 -13.648 -3.639 1 92.69 61 LYS B C 1
ATOM 1596 O O . LYS B 1 61 ? -7.688 -13.008 -2.631 1 92.69 61 LYS B O 1
ATOM 1601 N N . ILE B 1 62 ? -7.594 -14.875 -3.828 1 94.06 62 ILE B N 1
ATOM 1602 C CA . ILE B 1 62 ? -6.699 -15.531 -2.879 1 94.06 62 ILE B CA 1
ATOM 1603 C C . ILE B 1 62 ? -5.266 -15.062 -3.115 1 94.06 62 ILE B C 1
ATOM 1605 O O . ILE B 1 62 ? -4.719 -15.25 -4.203 1 94.06 62 ILE B O 1
ATOM 1609 N N . PHE B 1 63 ? -4.75 -14.461 -2.141 1 95.94 63 PHE B N 1
ATOM 1610 C CA . PHE B 1 63 ? -3.352 -14.047 -2.197 1 95.94 63 PHE B CA 1
ATOM 1611 C C . PHE B 1 63 ? -2.455 -15.219 -2.564 1 95.94 63 PHE B C 1
ATOM 1613 O O . PHE B 1 63 ? -2.59 -16.312 -2 1 95.94 63 PHE B O 1
ATOM 1620 N N . GLY B 1 64 ? -1.579 -15.031 -3.541 1 97.25 64 GLY B N 1
ATOM 1621 C CA . GLY B 1 64 ? -0.64 -16.078 -3.93 1 97.25 64 GLY B CA 1
ATOM 1622 C C . GLY B 1 64 ? -1.168 -16.969 -5.031 1 97.25 64 GLY B C 1
ATOM 1623 O O . GLY B 1 64 ? -0.442 -17.828 -5.543 1 97.25 64 GLY B O 1
ATOM 1624 N N . CYS B 1 65 ? -2.455 -16.828 -5.453 1 97.62 65 CYS B N 1
ATOM 1625 C CA . CYS B 1 65 ? -3.002 -17.656 -6.516 1 97.62 65 CYS B CA 1
ATOM 1626 C C . CYS B 1 65 ? -2.439 -17.25 -7.871 1 97.62 65 CYS B C 1
ATOM 1628 O O . CYS B 1 65 ? -1.806 -16.203 -7.996 1 97.62 65 CYS B O 1
ATOM 1630 N N . ILE B 1 66 ? -2.688 -18.078 -8.82 1 97.88 66 ILE B N 1
ATOM 1631 C CA . ILE B 1 66 ? -2.184 -17.828 -10.172 1 97.88 66 ILE B CA 1
ATOM 1632 C C . ILE B 1 66 ? -3.121 -16.875 -10.898 1 97.88 66 ILE B C 1
ATOM 1634 O O . ILE B 1 66 ? -4.344 -16.984 -10.797 1 97.88 66 ILE B O 1
ATOM 1638 N N . GLY B 1 67 ? -2.561 -15.969 -11.492 1 97.56 67 GLY B N 1
ATOM 1639 C CA . GLY B 1 67 ? -3.271 -15.07 -12.391 1 97.56 67 GLY B CA 1
ATOM 1640 C C . GLY B 1 67 ? -2.645 -14.984 -13.773 1 97.56 67 GLY B C 1
ATOM 1641 O O . GLY B 1 67 ? -1.418 -14.992 -13.898 1 97.56 67 GLY B O 1
ATOM 1642 N N . TYR B 1 68 ? -3.486 -14.906 -14.75 1 97.38 68 TYR B N 1
ATOM 1643 C CA . TYR B 1 68 ? -3.045 -14.711 -16.125 1 97.38 68 TYR B CA 1
ATOM 1644 C C . TYR B 1 68 ? -3.33 -13.289 -16.594 1 97.38 68 TYR B C 1
ATOM 1646 O O . TYR B 1 68 ? -4.488 -12.914 -16.781 1 97.38 68 TYR B O 1
ATOM 1654 N N . VAL B 1 69 ? -2.25 -12.586 -16.719 1 96.19 69 VAL B N 1
ATOM 1655 C CA . VAL B 1 69 ? -2.373 -11.188 -17.125 1 96.19 69 VAL B CA 1
ATOM 1656 C C . VAL B 1 69 ? -2.438 -11.094 -18.641 1 96.19 69 VAL B C 1
ATOM 1658 O O . VAL B 1 69 ? -1.58 -11.633 -19.344 1 96.19 69 VAL B O 1
ATOM 1661 N N . TYR B 1 70 ? -3.439 -10.367 -19.031 1 93.94 70 TYR B N 1
ATOM 1662 C CA . TYR B 1 70 ? -3.588 -10.188 -20.469 1 93.94 70 TYR B CA 1
ATOM 1663 C C . TYR B 1 70 ? -2.521 -9.242 -21.016 1 93.94 70 TYR B C 1
ATOM 1665 O O . TYR B 1 70 ? -2.27 -8.18 -20.453 1 93.94 70 TYR B O 1
ATOM 1673 N N . VAL B 1 71 ? -1.894 -9.648 -22.094 1 87.19 71 VAL B N 1
ATOM 1674 C CA . VAL B 1 71 ? -0.91 -8.812 -22.766 1 87.19 71 VAL B CA 1
ATOM 1675 C C . VAL B 1 71 ? -1.533 -8.195 -24.016 1 87.19 71 VAL B C 1
ATOM 1677 O O . VAL B 1 71 ? -1.94 -8.914 -24.938 1 87.19 71 VAL B O 1
ATOM 1680 N N . TYR B 1 72 ? -1.566 -6.914 -23.984 1 83.25 72 TYR B N 1
ATOM 1681 C CA . TYR B 1 72 ? -2.199 -6.219 -25.094 1 83.25 72 TYR B CA 1
ATOM 1682 C C . TYR B 1 72 ? -1.419 -6.434 -26.391 1 83.25 72 TYR B C 1
ATOM 1684 O O . TYR B 1 72 ? -0.196 -6.59 -26.359 1 83.25 72 TYR B O 1
ATOM 1692 N N . ASN B 1 73 ? -2.113 -6.32 -27.469 1 78.19 73 ASN B N 1
ATOM 1693 C CA . ASN B 1 73 ? -1.579 -6.59 -28.797 1 78.19 73 ASN B CA 1
ATOM 1694 C C . ASN B 1 73 ? -0.384 -5.695 -29.109 1 78.19 73 ASN B C 1
ATOM 1696 O O . ASN B 1 73 ? 0.577 -6.137 -29.75 1 78.19 73 ASN B O 1
ATOM 1700 N N . GLN B 1 74 ? -0.453 -4.535 -28.672 1 77.62 74 GLN B N 1
ATOM 1701 C CA . GLN B 1 74 ? 0.614 -3.586 -28.969 1 77.62 74 GLN B CA 1
ATOM 1702 C C . GLN B 1 74 ? 1.928 -4.016 -28.312 1 77.62 74 GLN B C 1
ATOM 1704 O O . GLN B 1 74 ? 3.006 -3.607 -28.75 1 77.62 74 GLN B O 1
ATOM 1709 N N . GLN B 1 75 ? 1.758 -4.883 -27.406 1 73.19 75 GLN B N 1
ATOM 1710 C CA . GLN B 1 75 ? 2.945 -5.293 -26.672 1 73.19 75 GLN B CA 1
ATOM 1711 C C . GLN B 1 75 ? 3.357 -6.715 -27.031 1 73.19 75 GLN B C 1
ATOM 1713 O O . GLN B 1 75 ? 4.273 -7.277 -26.438 1 73.19 75 GLN B O 1
ATOM 1718 N N . ARG B 1 76 ? 2.553 -7.215 -27.984 1 72.62 76 ARG B N 1
ATOM 1719 C CA . ARG B 1 76 ? 2.814 -8.625 -28.266 1 72.62 76 ARG B CA 1
ATOM 1720 C C . ARG B 1 76 ? 3.133 -8.828 -29.75 1 72.62 76 ARG B C 1
ATOM 1722 O O . ARG B 1 76 ? 2.576 -8.148 -30.609 1 72.62 76 ARG B O 1
ATOM 1729 N N . SER B 1 77 ? 4.188 -9.578 -29.812 1 76.56 77 SER B N 1
ATOM 1730 C CA . SER B 1 77 ? 4.398 -10.102 -31.156 1 76.56 77 SER B CA 1
ATOM 1731 C C . SER B 1 77 ? 3.408 -11.219 -31.469 1 76.56 77 SER B C 1
ATOM 1733 O O . SER B 1 77 ? 2.732 -11.734 -30.578 1 76.56 77 SER B O 1
ATOM 1735 N N . LYS B 1 78 ? 3.25 -11.469 -32.75 1 77.81 78 LYS B N 1
ATOM 1736 C CA . LYS B 1 78 ? 2.291 -12.469 -33.219 1 77.81 78 LYS B CA 1
ATOM 1737 C C . LYS B 1 78 ? 2.502 -13.805 -32.531 1 77.81 78 LYS B C 1
ATOM 1739 O O . LYS B 1 78 ? 1.542 -14.539 -32.281 1 77.81 78 LYS B O 1
ATOM 1744 N N . LEU B 1 79 ? 3.66 -14.078 -32.031 1 78.25 79 LEU B N 1
ATOM 1745 C CA . LEU B 1 79 ? 3.975 -15.391 -31.484 1 78.25 79 LEU B CA 1
ATOM 1746 C C . LEU B 1 79 ? 3.969 -15.352 -29.969 1 78.25 79 LEU B C 1
ATOM 1748 O O . LEU B 1 79 ? 4.07 -16.391 -29.312 1 78.25 79 LEU B O 1
ATOM 1752 N N . ASP B 1 80 ? 3.686 -14.156 -29.453 1 79.12 80 ASP B N 1
ATOM 1753 C CA . ASP B 1 80 ? 3.746 -14.047 -28 1 79.12 80 ASP B CA 1
ATOM 1754 C C . ASP B 1 80 ? 2.459 -14.562 -27.359 1 79.12 80 ASP B C 1
ATOM 1756 O O . ASP B 1 80 ? 1.393 -14.523 -27.969 1 79.12 80 ASP B O 1
ATOM 1760 N N . ASP B 1 81 ? 2.654 -15.188 -26.281 1 83.31 81 ASP B N 1
ATOM 1761 C CA . ASP B 1 81 ? 1.479 -15.57 -25.5 1 83.31 81 ASP B CA 1
ATOM 1762 C C . ASP B 1 81 ? 0.573 -14.359 -25.25 1 83.31 81 ASP B C 1
ATOM 1764 O O . ASP B 1 81 ? 1.056 -13.242 -25.078 1 83.31 81 ASP B O 1
ATOM 1768 N N . LYS B 1 82 ? -0.663 -14.641 -25.281 1 90 82 LYS B N 1
ATOM 1769 C CA . LYS B 1 82 ? -1.657 -13.586 -25.078 1 90 82 LYS B CA 1
ATOM 1770 C C . LYS B 1 82 ? -1.777 -13.227 -23.609 1 90 82 LYS B C 1
ATOM 1772 O O . LYS B 1 82 ? -2.412 -12.227 -23.25 1 90 82 LYS B O 1
ATOM 1777 N N . SER B 1 83 ? -1.115 -14.094 -22.75 1 93.5 83 SER B N 1
ATOM 1778 C CA . SER B 1 83 ? -1.165 -13.805 -21.312 1 93.5 83 SER B CA 1
ATOM 1779 C C . SER B 1 83 ? 0.123 -14.234 -20.625 1 93.5 83 SER B C 1
ATOM 1781 O O . SER B 1 83 ? 0.875 -15.055 -21.156 1 93.5 83 SER B O 1
ATOM 1783 N N . THR B 1 84 ? 0.36 -13.641 -19.562 1 93.69 84 THR B N 1
ATOM 178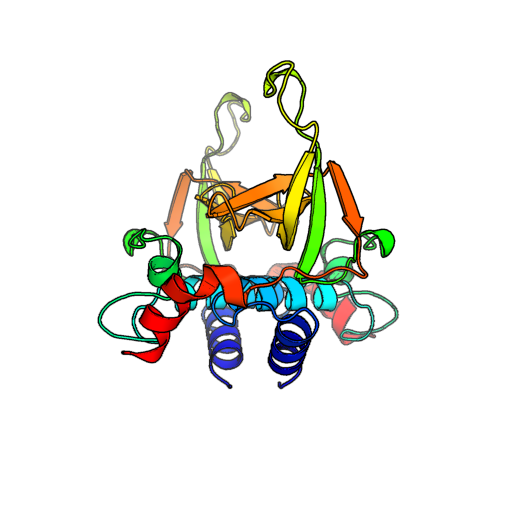4 C CA . THR B 1 84 ? 1.511 -13.977 -18.734 1 93.69 84 THR B CA 1
ATOM 1785 C C . THR B 1 84 ? 1.06 -14.555 -17.406 1 93.69 84 THR B C 1
ATOM 1787 O O . THR B 1 84 ? 0.198 -13.984 -16.734 1 93.69 84 THR B O 1
ATOM 1790 N N . LYS B 1 85 ? 1.629 -15.727 -17.094 1 95.94 85 LYS B N 1
ATOM 1791 C CA . LYS B 1 85 ? 1.324 -16.359 -15.82 1 95.94 85 LYS B CA 1
ATOM 1792 C C . LYS B 1 85 ? 2.047 -15.664 -14.672 1 95.94 85 LYS B C 1
ATOM 1794 O O . LYS B 1 85 ? 3.271 -15.516 -14.703 1 95.94 85 LYS B O 1
ATOM 1799 N N . CYS B 1 86 ? 1.271 -15.234 -13.75 1 97.19 86 CYS B N 1
ATOM 1800 C CA . CYS B 1 86 ? 1.801 -14.492 -12.617 1 97.19 86 CYS B CA 1
ATOM 1801 C C . CYS B 1 86 ? 1.175 -14.961 -11.305 1 97.19 86 CYS B C 1
ATOM 1803 O O . CYS B 1 86 ? 0.364 -15.891 -11.305 1 97.19 86 CYS B O 1
ATOM 1805 N N . VAL B 1 87 ? 1.682 -14.375 -10.203 1 97.44 87 VAL B N 1
ATOM 1806 C CA . VAL B 1 87 ? 1.167 -14.648 -8.867 1 97.44 87 VAL B CA 1
ATOM 1807 C C . VAL B 1 87 ? 0.537 -13.383 -8.289 1 97.44 87 VAL B C 1
ATOM 1809 O O . VAL B 1 87 ? 1.128 -12.305 -8.352 1 97.44 87 VAL B O 1
ATOM 1812 N N . LEU B 1 88 ? -0.694 -13.5 -7.793 1 97.25 88 LEU B N 1
ATOM 1813 C CA . LEU B 1 88 ? -1.353 -12.359 -7.164 1 97.25 88 LEU B CA 1
ATOM 1814 C C . LEU B 1 88 ? -0.686 -12.016 -5.836 1 97.25 88 LEU B C 1
ATOM 1816 O O . LEU B 1 88 ? -0.616 -12.852 -4.934 1 97.25 88 LEU B O 1
ATOM 1820 N N . LEU B 1 89 ? -0.203 -10.766 -5.715 1 95.81 89 LEU B N 1
ATOM 1821 C CA . LEU B 1 89 ? 0.467 -10.352 -4.488 1 95.81 89 LEU B CA 1
ATOM 1822 C C . LEU B 1 89 ? -0.174 -9.094 -3.914 1 95.81 89 LEU B C 1
ATOM 1824 O O . LEU B 1 89 ? 0.404 -8.438 -3.043 1 95.81 89 LEU B O 1
ATOM 1828 N N . GLY B 1 90 ? -1.323 -8.727 -4.43 1 94.5 90 GLY B N 1
ATOM 1829 C CA . GLY B 1 90 ? -1.993 -7.594 -3.807 1 94.5 90 GLY B CA 1
ATOM 1830 C C . GLY B 1 90 ? -2.807 -6.77 -4.785 1 94.5 90 GLY B C 1
ATOM 1831 O O . GLY B 1 90 ? -3.262 -7.285 -5.809 1 94.5 90 GLY B O 1
ATOM 1832 N N . VAL B 1 91 ? -3.111 -5.512 -4.301 1 91 91 VAL B N 1
ATOM 1833 C CA . VAL B 1 91 ? -3.891 -4.551 -5.078 1 91 91 VAL B CA 1
ATOM 1834 C C . VAL B 1 91 ? -3.227 -3.178 -5.02 1 91 91 VAL B C 1
ATOM 1836 O O . VAL B 1 91 ? -2.523 -2.863 -4.059 1 91 91 VAL B O 1
ATOM 1839 N N . SER B 1 92 ? -3.307 -2.52 -6.102 1 88.44 92 SER B N 1
ATOM 1840 C CA . SER B 1 92 ? -2.896 -1.119 -6.141 1 88.44 92 SER B CA 1
ATOM 1841 C C . SER B 1 92 ? -4.07 -0.191 -5.844 1 88.44 92 SER B C 1
ATOM 1843 O O . SER B 1 92 ? -5.059 -0.18 -6.578 1 88.44 92 SER B O 1
ATOM 1845 N N . GLU B 1 93 ? -3.924 0.543 -4.766 1 78.75 93 GLU B N 1
ATOM 1846 C CA . GLU B 1 93 ? -4.988 1.479 -4.418 1 78.75 93 GLU B CA 1
ATOM 1847 C C . GLU B 1 93 ? -5.043 2.645 -5.398 1 78.75 93 GLU B C 1
ATOM 1849 O O . GLU B 1 93 ? -6.121 3.172 -5.684 1 78.75 93 GLU B O 1
ATOM 1854 N N . GLU B 1 94 ? -3.932 2.979 -5.918 1 81.56 94 GLU B N 1
ATOM 1855 C CA . GLU B 1 94 ? -3.838 4.113 -6.832 1 81.56 94 GLU B CA 1
ATOM 1856 C C . GLU B 1 94 ? -4.527 3.812 -8.156 1 81.56 94 GLU B C 1
ATOM 1858 O O . GLU B 1 94 ? -5.348 4.602 -8.633 1 81.56 94 GLU B O 1
ATOM 1863 N N . SER B 1 95 ? -4.273 2.629 -8.672 1 85.12 95 SER B N 1
ATOM 1864 C CA . SER B 1 95 ? -4.793 2.277 -9.984 1 85.12 95 SER B CA 1
ATOM 1865 C C . SER B 1 95 ? -6.066 1.441 -9.875 1 85.12 95 SER B C 1
ATOM 1867 O O . SER B 1 95 ? -6.707 1.137 -10.883 1 85.12 95 SER B O 1
ATOM 1869 N N . LYS B 1 96 ? -6.398 1.085 -8.633 1 85.12 96 LYS B N 1
ATOM 1870 C CA . LYS B 1 96 ? -7.527 0.179 -8.422 1 85.12 96 LYS B CA 1
ATOM 1871 C C . LYS B 1 96 ? -7.371 -1.096 -9.25 1 85.12 96 LYS B C 1
ATOM 1873 O O . LYS B 1 96 ? -8.305 -1.513 -9.938 1 85.12 96 LYS B O 1
ATOM 1878 N N . ALA B 1 97 ? -6.164 -1.614 -9.297 1 92.44 97 ALA B N 1
ATOM 1879 C CA . ALA B 1 97 ? -5.805 -2.787 -10.094 1 92.44 97 ALA B CA 1
ATOM 1880 C C . ALA B 1 97 ? -5.082 -3.826 -9.234 1 92.44 97 ALA B C 1
ATOM 1882 O O . ALA B 1 97 ? -4.723 -3.553 -8.086 1 92.44 97 ALA B O 1
ATOM 1883 N N . TYR B 1 98 ? -4.938 -5.023 -9.82 1 94.69 98 TYR B N 1
ATOM 1884 C CA . TYR B 1 98 ? -4.25 -6.094 -9.109 1 94.69 98 TYR B CA 1
ATOM 1885 C C . TYR B 1 98 ? -2.738 -5.957 -9.25 1 94.69 98 TYR B C 1
ATOM 1887 O O . TYR B 1 98 ? -2.238 -5.559 -10.305 1 94.69 98 TYR B O 1
ATOM 1895 N N . LYS B 1 99 ? -2.047 -6.273 -8.195 1 95.06 99 LYS B N 1
ATOM 1896 C CA . LYS B 1 99 ? -0.591 -6.379 -8.188 1 95.06 99 LYS B CA 1
ATOM 1897 C C . LYS B 1 99 ? -0.144 -7.832 -8.312 1 95.06 99 LYS B C 1
ATOM 1899 O O . LYS B 1 99 ? -0.433 -8.656 -7.438 1 95.06 99 LYS B O 1
ATOM 1904 N N . LEU B 1 100 ? 0.532 -8.078 -9.398 1 96.12 100 LEU B N 1
ATOM 1905 C CA . LEU B 1 100 ? 0.958 -9.438 -9.688 1 96.12 100 LEU B CA 1
ATOM 1906 C C . LEU B 1 100 ? 2.475 -9.516 -9.82 1 96.12 100 LEU B C 1
ATOM 1908 O O . LEU B 1 100 ? 3.125 -8.531 -10.18 1 96.12 100 LEU B O 1
ATOM 1912 N N . TYR B 1 101 ? 3.012 -10.672 -9.516 1 95.06 101 TYR B N 1
ATOM 1913 C CA . TYR B 1 101 ? 4.438 -10.938 -9.656 1 95.06 101 TYR B CA 1
ATOM 1914 C C . TYR B 1 101 ? 4.695 -12.008 -10.711 1 95.06 101 TYR B C 1
ATOM 1916 O O . TYR B 1 101 ? 4.066 -13.062 -10.695 1 95.06 101 TYR B O 1
ATOM 1924 N N . ASP B 1 102 ? 5.504 -11.617 -11.633 1 93.19 102 ASP B N 1
ATOM 1925 C CA . ASP B 1 102 ? 6.023 -12.586 -12.594 1 93.19 102 ASP B CA 1
ATOM 1926 C C . ASP B 1 102 ? 7.309 -13.234 -12.086 1 93.19 102 ASP B C 1
ATOM 1928 O O . ASP B 1 102 ? 8.375 -12.625 -12.125 1 93.19 102 ASP B O 1
ATOM 1932 N N . PRO B 1 103 ? 7.16 -14.422 -11.656 1 90.19 103 PRO B N 1
ATOM 1933 C CA . PRO B 1 103 ? 8.352 -15.055 -11.086 1 90.19 103 PRO B CA 1
ATOM 1934 C C . PRO B 1 103 ? 9.43 -15.336 -12.133 1 90.19 103 PRO B C 1
ATOM 1936 O O . PRO B 1 103 ? 10.602 -15.484 -11.789 1 90.19 103 PRO B O 1
ATOM 1939 N N . VAL B 1 104 ? 9.039 -15.461 -13.375 1 86.5 104 VAL B N 1
ATOM 1940 C CA . VAL B 1 104 ? 9.992 -15.742 -14.453 1 86.5 104 VAL B CA 1
ATOM 1941 C C . VAL B 1 104 ? 10.797 -14.484 -14.766 1 86.5 104 VAL B C 1
ATOM 1943 O O . VAL B 1 104 ? 12.031 -14.516 -14.758 1 86.5 104 VAL B O 1
ATOM 1946 N N . LYS B 1 105 ? 10.164 -13.43 -14.93 1 86.31 105 LYS B N 1
ATOM 1947 C CA . LYS B 1 105 ? 10.836 -12.18 -15.266 1 86.31 105 LYS B CA 1
ATOM 1948 C C . LYS B 1 105 ? 11.234 -11.414 -14.008 1 86.31 105 LYS B C 1
ATOM 1950 O O . LYS B 1 105 ? 11.977 -10.43 -14.078 1 86.31 105 LYS B O 1
ATOM 1955 N N . LYS B 1 106 ? 10.758 -11.828 -12.883 1 85.44 106 LYS B N 1
ATOM 1956 C CA . LYS B 1 106 ? 11.055 -11.211 -11.594 1 85.44 106 LYS B CA 1
ATOM 1957 C C . LYS B 1 106 ? 10.641 -9.742 -11.578 1 85.44 106 LYS B C 1
ATOM 1959 O O . LYS B 1 106 ? 11.438 -8.875 -11.203 1 85.44 106 LYS B O 1
ATOM 1964 N N . LYS B 1 107 ? 9.391 -9.562 -11.969 1 87.31 107 LYS B N 1
ATOM 1965 C CA . LYS B 1 107 ? 8.875 -8.203 -12.016 1 87.31 107 LYS B CA 1
ATOM 1966 C C . LYS B 1 107 ? 7.441 -8.133 -11.492 1 87.31 107 LYS B C 1
ATOM 1968 O O . LYS B 1 107 ? 6.707 -9.125 -11.555 1 87.31 107 LYS B O 1
ATOM 1973 N N . ILE B 1 108 ? 7.145 -6.957 -11.039 1 88.56 108 ILE B N 1
ATOM 1974 C CA . ILE B 1 108 ? 5.785 -6.688 -10.594 1 88.56 108 ILE B CA 1
ATOM 1975 C C . ILE B 1 108 ? 4.965 -6.117 -11.742 1 88.56 108 ILE B C 1
ATOM 1977 O O . ILE B 1 108 ? 5.445 -5.27 -12.5 1 88.56 108 ILE B O 1
ATOM 1981 N N . LEU B 1 109 ? 3.752 -6.609 -11.898 1 91.62 109 LEU B N 1
ATOM 1982 C CA . LEU B 1 109 ? 2.801 -6.113 -12.883 1 91.62 109 LEU B CA 1
ATOM 1983 C C . LEU B 1 109 ? 1.535 -5.598 -12.211 1 91.62 109 LEU B C 1
ATOM 1985 O O . LEU B 1 109 ? 1.044 -6.207 -11.258 1 91.62 109 LEU B O 1
ATOM 1989 N N . ILE B 1 110 ? 1.102 -4.492 -12.688 1 93.56 110 ILE B N 1
ATOM 1990 C CA . ILE B 1 110 ? -0.18 -3.947 -12.25 1 93.56 110 ILE B CA 1
ATOM 1991 C C . ILE B 1 110 ? -1.188 -4.02 -13.391 1 93.56 110 ILE B C 1
ATOM 1993 O O . ILE B 1 110 ? -0.944 -3.488 -14.477 1 93.56 110 ILE B O 1
ATOM 1997 N N . SER B 1 111 ? -2.316 -4.715 -13.164 1 94.5 111 SER B N 1
ATOM 1998 C CA . SER B 1 111 ? -3.262 -4.879 -14.258 1 94.5 111 SER B CA 1
ATOM 1999 C C . SER B 1 111 ? -4.676 -5.113 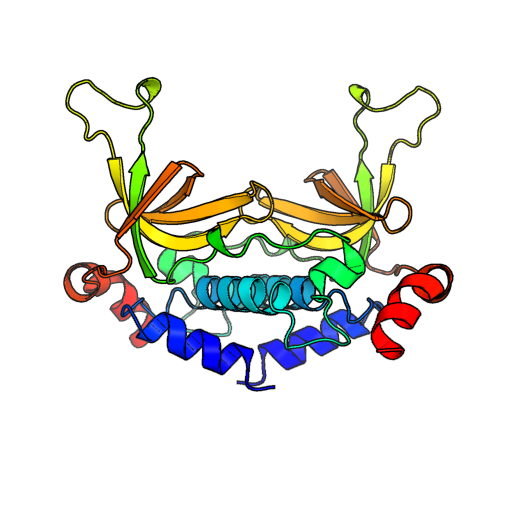-13.742 1 94.5 111 SER B C 1
ATOM 2001 O O . SER B 1 111 ? -4.863 -5.734 -12.695 1 94.5 111 SER B O 1
ATOM 2003 N N . ARG B 1 112 ? -5.617 -4.645 -14.531 1 93.5 112 ARG B N 1
ATOM 2004 C CA . ARG B 1 112 ? -7.027 -4.898 -14.25 1 93.5 112 ARG B CA 1
ATOM 2005 C C . ARG B 1 112 ? -7.531 -6.105 -15.031 1 93.5 112 ARG B C 1
ATOM 2007 O O . ARG B 1 112 ? -8.609 -6.629 -14.75 1 93.5 112 ARG B O 1
ATOM 2014 N N . HIS B 1 113 ? -6.805 -6.449 -15.977 1 94.25 113 HIS B N 1
ATOM 2015 C CA . HIS B 1 113 ? -7.215 -7.539 -16.859 1 94.25 113 HIS B CA 1
ATOM 2016 C C . HIS B 1 113 ? -6.477 -8.828 -16.516 1 94.25 113 HIS B C 1
ATOM 2018 O O . HIS B 1 113 ? -5.473 -9.156 -17.156 1 94.25 113 HIS B O 1
ATOM 2024 N N . VAL B 1 114 ? -7.008 -9.484 -15.609 1 95.94 114 VAL B N 1
ATOM 2025 C CA . VAL B 1 114 ? -6.379 -10.695 -15.078 1 95.94 114 VAL B CA 1
ATOM 2026 C C . VAL B 1 114 ? -7.426 -11.797 -14.938 1 95.94 114 VAL B C 1
ATOM 2028 O O . VAL B 1 114 ? -8.531 -11.547 -14.445 1 95.94 114 VAL B O 1
ATOM 2031 N N . LYS B 1 115 ? -7.18 -12.914 -15.445 1 96.44 115 LYS B N 1
ATOM 2032 C CA . LYS B 1 115 ? -7.957 -14.117 -15.156 1 96.44 115 LYS B CA 1
ATOM 2033 C C . LYS B 1 115 ? -7.316 -14.93 -14.039 1 96.44 115 LYS B C 1
ATOM 2035 O O . LYS B 1 115 ? -6.164 -15.344 -14.148 1 96.44 115 LYS B O 1
ATOM 2040 N N . PHE B 1 116 ? -8.133 -15.25 -13.055 1 96.25 116 PHE B N 1
ATOM 2041 C CA . PHE B 1 116 ? -7.555 -15.891 -11.875 1 96.25 116 PHE B CA 1
ATOM 2042 C C . PHE B 1 116 ? -7.898 -17.375 -11.836 1 96.25 116 PHE B C 1
ATOM 2044 O O . PHE B 1 116 ? -9.016 -17.766 -12.172 1 96.25 116 PHE B O 1
ATOM 2051 N N . GLN B 1 117 ? -6.91 -18.141 -11.531 1 97.12 117 GLN B N 1
ATOM 2052 C CA . GLN B 1 117 ? -7.066 -19.531 -11.141 1 97.12 117 GLN B CA 1
ATOM 2053 C C . GLN B 1 117 ? -6.773 -19.719 -9.656 1 97.12 117 GLN B C 1
ATOM 2055 O O . GLN B 1 117 ? -5.672 -20.125 -9.281 1 97.12 117 GLN B O 1
ATOM 2060 N N . GLU B 1 118 ? -7.73 -19.594 -8.836 1 94.25 118 GLU B N 1
ATOM 2061 C CA . GLU B 1 118 ? -7.551 -19.469 -7.395 1 94.25 118 GLU B CA 1
ATOM 2062 C C . GLU B 1 118 ? -7.16 -20.797 -6.77 1 94.25 118 GLU B C 1
ATOM 2064 O O . GLU B 1 118 ? -6.602 -20.844 -5.668 1 94.25 118 GLU B O 1
ATOM 2069 N N . ASP B 1 119 ? -7.395 -21.844 -7.527 1 95.06 119 ASP B N 1
ATOM 2070 C CA . ASP B 1 119 ? -7.059 -23.156 -6.988 1 95.06 119 ASP B CA 1
ATOM 2071 C C . ASP B 1 119 ? -5.602 -23.516 -7.285 1 95.06 119 ASP B C 1
ATOM 2073 O O . ASP B 1 119 ? -5.082 -24.5 -6.762 1 95.06 119 ASP B O 1
ATOM 2077 N N . ALA B 1 120 ? -4.973 -22.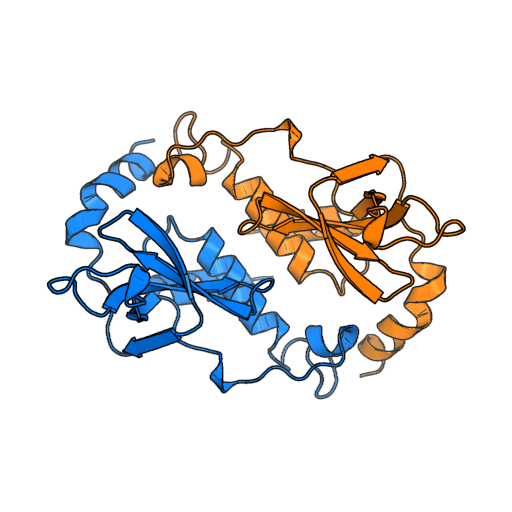734 -8.062 1 95.88 120 ALA B N 1
ATOM 2078 C CA . ALA B 1 120 ? -3.596 -23.016 -8.453 1 95.88 120 ALA B CA 1
ATOM 2079 C C . ALA B 1 120 ? -2.607 -22.156 -7.676 1 95.88 120 ALA B C 1
ATOM 2081 O O . ALA B 1 120 ? -2.953 -21.062 -7.219 1 95.88 120 ALA B O 1
ATOM 2082 N N . ALA B 1 121 ? -1.451 -22.719 -7.516 1 95.38 121 ALA B N 1
ATOM 2083 C CA . ALA B 1 121 ? -0.357 -22.047 -6.824 1 95.38 121 ALA B CA 1
ATOM 2084 C C . ALA B 1 121 ? 0.95 -22.188 -7.602 1 95.38 121 ALA B C 1
ATOM 2086 O O . ALA B 1 121 ? 1.153 -23.172 -8.312 1 95.38 121 ALA B O 1
ATOM 2087 N N . TRP B 1 122 ? 1.767 -21.219 -7.461 1 94.69 122 TRP B N 1
ATOM 2088 C CA . TRP B 1 122 ? 3.094 -21.281 -8.062 1 94.69 122 TRP B CA 1
ATOM 2089 C C . TRP B 1 122 ? 3.996 -22.234 -7.301 1 94.69 122 TRP B C 1
ATOM 2091 O O . TRP B 1 122 ? 3.951 -22.297 -6.07 1 94.69 122 TRP B O 1
ATOM 2101 N N . ASP B 1 123 ? 4.805 -23.016 -8.008 1 92.38 123 ASP B N 1
ATOM 2102 C CA . ASP B 1 123 ? 5.824 -23.844 -7.375 1 92.38 123 ASP B CA 1
ATOM 2103 C C . ASP B 1 123 ? 7.098 -23.047 -7.109 1 92.38 123 ASP B C 1
ATOM 2105 O O . ASP B 1 123 ? 7.93 -22.875 -8 1 92.38 123 ASP B O 1
ATOM 2109 N N . TRP B 1 124 ? 7.281 -22.578 -5.961 1 87.94 124 TRP B N 1
ATOM 2110 C CA . TRP B 1 124 ? 8.359 -21.672 -5.582 1 87.94 124 TRP B CA 1
ATOM 2111 C C . TRP B 1 124 ? 9.664 -22.438 -5.383 1 87.94 124 TRP B C 1
ATOM 2113 O O . TRP B 1 124 ? 10.734 -21.828 -5.281 1 87.94 124 TRP B O 1
ATOM 2123 N N . ARG B 1 125 ? 9.773 -23.719 -5.094 1 74.38 125 ARG B N 1
ATOM 2124 C CA . ARG B 1 125 ? 10.961 -24.531 -4.879 1 74.38 125 ARG B CA 1
ATOM 2125 C C . ARG B 1 125 ? 11.844 -24.562 -6.121 1 74.38 125 ARG B C 1
ATOM 2127 O O . ARG B 1 125 ? 13.07 -24.672 -6.02 1 74.38 125 ARG B O 1
ATOM 2134 N N . VAL B 1 126 ? 11.25 -24.547 -7.16 1 61.44 126 VAL B N 1
ATOM 2135 C CA . VAL B 1 126 ? 12.102 -24.656 -8.344 1 61.44 126 VAL B CA 1
ATOM 2136 C C . VAL B 1 126 ? 13.023 -23.438 -8.422 1 61.44 126 VAL B C 1
ATOM 2138 O O . VAL B 1 126 ? 14.219 -23.578 -8.719 1 61.44 126 VAL B O 1
ATOM 2141 N N . LYS B 1 127 ? 12.555 -22.141 -8.383 1 51.28 127 LYS B N 1
ATOM 2142 C CA . LYS B 1 127 ? 13.375 -20.953 -8.633 1 51.28 127 LYS B CA 1
ATOM 2143 C C . LYS B 1 127 ? 13.852 -20.328 -7.328 1 51.28 127 LYS B C 1
ATOM 2145 O O . LYS B 1 127 ? 14.727 -19.453 -7.34 1 51.28 127 LYS B O 1
ATOM 2150 N N . LEU B 1 128 ? 13.227 -20.469 -6.297 1 49.31 128 LEU B N 1
ATOM 2151 C CA . LEU B 1 128 ? 13.633 -19.75 -5.094 1 49.31 128 LEU B CA 1
ATOM 2152 C C . LEU B 1 128 ? 15 -20.234 -4.613 1 49.31 128 LEU B C 1
ATOM 2154 O O . LEU B 1 128 ? 15.492 -19.766 -3.582 1 49.31 128 LEU B O 1
ATOM 2158 N N . LYS B 1 129 ? 15.531 -21.266 -5.086 1 42.97 129 LYS B N 1
ATOM 2159 C CA . LYS B 1 129 ? 16.891 -21.578 -4.699 1 42.97 129 LYS B CA 1
ATOM 2160 C C . LYS B 1 129 ? 17.766 -20.328 -4.656 1 42.97 129 LYS B C 1
ATOM 2162 O O . LYS B 1 129 ? 18.625 -20.188 -3.779 1 42.97 129 LYS B O 1
ATOM 2167 N N . ILE B 1 130 ? 17.594 -19.484 -5.582 1 40.16 130 ILE B N 1
ATOM 2168 C CA . ILE B 1 130 ? 18.594 -18.438 -5.637 1 40.16 130 ILE B CA 1
ATOM 2169 C C . ILE B 1 130 ? 18.281 -17.375 -4.586 1 40.16 130 ILE B C 1
ATOM 2171 O O . ILE B 1 130 ? 19.203 -16.812 -3.963 1 40.16 130 ILE B O 1
ATOM 2175 N N . VAL B 1 131 ? 17.062 -17.031 -4.273 1 40.84 131 VAL B N 1
ATOM 2176 C CA . VAL B 1 131 ? 16.797 -15.875 -3.434 1 40.84 131 VAL B CA 1
ATOM 2177 C C . VAL B 1 131 ? 16.938 -16.25 -1.961 1 40.84 131 VAL B C 1
ATOM 2179 O O . VAL B 1 131 ? 17.344 -15.438 -1.138 1 40.84 131 VAL B O 1
ATOM 2182 N N . VAL B 1 132 ? 16.453 -17.359 -1.479 1 38.75 132 VAL B N 1
ATOM 2183 C CA . VAL B 1 132 ? 16.562 -17.766 -0.081 1 38.75 132 VAL B CA 1
ATOM 2184 C C . VAL B 1 132 ? 18.031 -18 0.277 1 38.75 132 VAL B C 1
ATOM 2186 O O . VAL B 1 132 ? 18.422 -17.875 1.44 1 38.75 132 VAL B O 1
ATOM 2189 N N . TYR B 1 133 ? 18.797 -18.641 -0.511 1 37.28 133 TYR B N 1
ATOM 2190 C CA . TYR B 1 133 ? 20.188 -18.797 -0.123 1 37.28 133 TYR B CA 1
ATOM 2191 C C . TYR B 1 133 ? 20.797 -17.469 0.302 1 37.28 133 TYR B C 1
ATOM 2193 O O . TYR B 1 133 ? 21.609 -17.406 1.219 1 37.28 133 TYR B O 1
ATOM 2201 N N . LEU B 1 134 ? 20.406 -16.469 -0.343 1 35.19 134 LEU B N 1
ATOM 2202 C CA . LEU B 1 134 ? 21.062 -15.203 -0.014 1 35.19 134 LEU B CA 1
ATOM 2203 C C . LEU B 1 134 ? 20.531 -14.641 1.3 1 35.19 134 LEU B C 1
ATOM 2205 O O . LEU B 1 134 ? 21.266 -13.984 2.041 1 35.19 134 LEU B O 1
ATOM 2209 N N . ILE B 1 135 ? 19.312 -14.914 1.673 1 37.06 135 ILE B N 1
ATOM 2210 C CA . ILE B 1 135 ? 18.859 -14.359 2.945 1 37.06 135 ILE B CA 1
ATOM 2211 C C . ILE B 1 135 ? 19.297 -15.273 4.09 1 37.06 135 ILE B C 1
ATOM 2213 O O . ILE B 1 135 ? 19.547 -14.812 5.203 1 37.06 135 ILE B O 1
ATOM 2217 N N . ARG B 1 136 ? 19.297 -16.609 4.012 1 33.62 136 ARG B N 1
ATOM 2218 C CA . ARG B 1 136 ? 19.75 -17.484 5.094 1 33.62 136 ARG B CA 1
ATOM 2219 C C . ARG B 1 136 ? 21.25 -17.312 5.348 1 33.62 136 ARG B C 1
ATOM 2221 O O . ARG B 1 136 ? 21.75 -17.656 6.414 1 33.62 136 ARG B O 1
ATOM 2228 N N . VAL B 1 137 ? 22.062 -17.203 4.305 1 33.28 137 VAL B N 1
ATOM 2229 C CA . VAL B 1 137 ? 23.484 -17.234 4.594 1 33.28 137 VAL B CA 1
ATOM 2230 C C . VAL B 1 137 ? 23.891 -15.977 5.355 1 33.28 137 VAL B C 1
ATOM 2232 O O . VAL B 1 137 ? 24.984 -15.914 5.93 1 33.28 137 VAL B O 1
ATOM 2235 N N . SER B 1 138 ? 23.219 -14.789 5.324 1 29.83 138 SER B N 1
ATOM 2236 C CA . SER B 1 138 ? 23.906 -13.836 6.195 1 29.83 138 SER B CA 1
ATOM 2237 C C . SER B 1 138 ? 23.312 -13.859 7.605 1 29.83 138 SER B C 1
ATOM 2239 O O . SER B 1 138 ? 22.109 -14.023 7.777 1 29.83 138 SER B O 1
#

Sequence (276 aa):
NQTIINMVRSVLGKKGVPKAFWPEAVMWAVHVLNKSPTLAVKDITPEEAWSGIKPSISYFKIFGCIGYVYVYNQQRSKLDDKSTKCVLLGVSEESKAYKLYDPVKKKILISRHVKFQEDAAWDWRVKLKIVVYLIRVSNQTIINMVRSVLGKKGVPKAFWPEAVMWAVHVLNKSPTLAVKDITPEEAWSGIKPSISYFKIFGCIGYVYVYNQQRSKLDDKSTKCVLLGVSEESKAYKLYDPVKKKILISRHVKFQEDAAWDWRVKLKIVVYLIRVS

Organism: Cajanus cajan (NCBI:txid3821)

Solvent-accessible surface area (backbone atoms only — not comparable to full-atom values): 15517 Å² total; per-residue (Å²): 134,60,60,59,60,51,45,24,54,49,45,31,57,72,29,53,44,64,73,87,47,45,63,39,35,45,53,37,40,44,55,51,50,39,58,30,41,79,76,49,41,68,93,36,18,57,46,26,66,72,68,68,55,81,74,70,71,88,72,68,71,58,56,28,13,30,27,34,33,61,49,55,66,91,77,40,57,93,84,46,66,59,48,44,75,26,28,30,50,39,66,35,80,87,74,70,21,37,26,26,34,25,78,87,78,67,41,80,43,77,44,78,54,59,51,73,41,68,90,41,54,62,76,49,75,78,68,39,60,66,55,51,54,60,53,70,72,71,132,58,60,59,60,51,45,24,53,48,46,31,56,74,30,54,43,65,74,88,47,46,63,39,36,44,52,36,42,44,55,52,52,39,56,30,43,77,70,64,28,72,96,37,18,61,45,27,66,72,69,68,56,82,74,71,69,88,72,67,72,58,56,29,11,29,27,35,34,61,49,54,66,92,77,39,57,95,84,46,65,61,49,44,75,26,30,31,49,38,67,36,81,89,75,70,22,36,27,28,34,25,77,86,78,67,41,78,44,76,45,77,55,60,51,73,40,67,90,40,55,62,76,50,75,78,67,41,60,66,57,52,54,61,52,70,71,70

Secondary structure (DSSP, 8-state):
--HHHHHHHHHHHHTT--GGGHHHHHHHHHHHHHT-TTSSSTT--HHHHHH-PPPPGGG---TTEEEEEEPPGGG--TTS-SEEEEEEEEEETTTTEEEEEETTTTEEEEES-EEEEEEEE--HHHHTHHHHHHHH--/--HHHHHHHHHHHHTT--GGGHHHHHHHHHHHHHT-TTSSSTT--HHHHHH-PPPPGGG---TTEEEEEEPPGGG--TTS-SEEEEEEEEEETTTTEEEEEETTTTEEEEES-EEEEEEEE--TTTTHHHHHHHHHH-